Protein 5ZHC (pdb70)

Solvent-accessible surface area: 10387 Å² total; per-residue (Å²): 101,78,1,90,47,0,41,65,23,3,48,110,0,0,16,9,0,2,0,0,46,20,1,20,110,73,75,3,52,4,63,86,0,30,90,28,0,55,131,79,66,25,244,22,48,81,60,75,1,93,58,23,0,127,93,0,60,82,67,32,0,2,56,18,67,110,74,110,84,148,77,148,58,74,106,8,16,68,9,23,114,31,0,119,45,0,9,82,61,0,63,64,22,0,65,58,0,16,174,38,4,93,102,72,0,64,46,1,52,126,9,6,55,120,0,0,12,6,0,0,0,0,48,21,1,18,120,79,69,5,52,8,46,95,0,17,110,25,0,53,160,54,63,21,163,25,47,67,60,84,1,79,74,37,1,102,109,0,58,89,57,34,0,3,57,18,65,111,76,112,80,148,79,148,60,69,99,7,8,72,8,22,115,31,0,119,44,0,8,70,51,0,70,132,20,0,99,106,2,14,83,74,13,89

Organism: Mycobacterium tuberculosis (strain ATCC 25618 / H37Rv) (NCBI:txid83332)

Sequence (204 aa):
AMDPEFMMREFQRAAVRLHILHHAADNEVHGAWLTQELSRHGYRVSPGTLYPTLHRLEADGLLVSEQRVVDGRARRVVYRATPAGRAALTEDRRALEELAREVLAMDPEFMREFQRAAVRLLHILHHAADNEVHGAWLTQELLSRHGYRVSPGTTLYPTLHRLEADGLLVSEQRVVDGRARRVYRATPAGRAALTEDRRALEELAREVL

Structure (mmCIF, N/CA/C/O backbone):
data_5ZHC
#
_entry.id   5ZHC
#
_cell.length_a   30.633
_cell.length_b   49.099
_cell.length_c   127.325
_cell.angle_alpha   90.00
_cell.angle_beta   90.00
_cell.angle_gamma   90.00
#
_symmetry.space_group_name_H-M   'P 21 21 21'
#
loop_
_entity.id
_entity.type
_entity.pdbx_description
1 polymer 'Transcriptional regulator'
2 non-polymer 'CHLORIDE ION'
3 non-polymer 'ACETATE ION'
4 water water
#
loop_
_atom_site.group_PDB
_atom_site.id
_atom_site.type_symbol
_atom_site.label_atom_id
_atom_site.label_alt_id
_atom_site.label_comp_id
_atom_site.label_asym_id
_atom_site.label_entity_id
_atom_site.label_seq_id
_atom_site.pdbx_PDB_ins_code
_atom_site.Cartn_x
_atom_site.Cartn_y
_atom_site.Cartn_z
_atom_site.occupancy
_atom_site.B_iso_or_equiv
_atom_site.auth_seq_id
_atom_site.auth_comp_id
_atom_site.auth_asym_id
_atom_site.auth_atom_id
_atom_site.pdbx_PDB_model_num
ATOM 1 N N . ALA A 1 1 ? -24.433 120.639 128.848 1.00 43.71 -5 ALA A N 1
ATOM 2 C CA . ALA A 1 1 ? -23.122 121.146 128.295 1.00 40.19 -5 ALA A CA 1
ATOM 3 C C . ALA A 1 1 ? -22.942 120.715 126.835 1.00 38.42 -5 ALA A C 1
ATOM 4 O O . ALA A 1 1 ? -23.114 119.546 126.520 1.00 37.93 -5 ALA A O 1
ATOM 6 N N . MET A 1 2 ? -22.607 121.653 125.947 1.00 36.63 -4 MET A N 1
ATOM 7 C CA . MET A 1 2 ? -22.377 121.289 124.552 1.00 35.82 -4 MET A CA 1
ATOM 8 C C . MET A 1 2 ? -21.145 120.368 124.352 1.00 34.47 -4 MET A C 1
ATOM 9 O O . MET A 1 2 ? -21.123 119.543 123.448 1.00 33.79 -4 MET A O 1
ATOM 14 N N . ASP A 1 3 ? -20.154 120.492 125.236 1.00 32.23 -3 ASP A N 1
ATOM 15 C CA . ASP A 1 3 ? -18.906 119.754 125.126 1.00 31.87 -3 ASP A CA 1
ATOM 16 C C . ASP A 1 3 ? -18.579 119.042 126.447 1.00 32.19 -3 ASP A C 1
ATOM 17 O O . ASP A 1 3 ? -17.702 119.513 127.200 1.00 31.92 -3 ASP A O 1
ATOM 22 N N . PRO A 1 4 ? -19.269 117.921 126.739 1.00 32.87 -2 PRO A N 1
ATOM 23 C CA . PRO A 1 4 ? -19.035 117.271 128.046 1.00 33.52 -2 PRO A CA 1
ATOM 24 C C . PRO A 1 4 ? -17.624 116.773 128.237 1.00 33.25 -2 PRO A C 1
ATOM 25 O O . PRO A 1 4 ? -17.140 116.776 129.353 1.00 33.75 -2 PRO A O 1
ATOM 29 N N . GLU A 1 5 ? -16.943 116.386 127.173 1.00 34.43 -1 GLU A N 1
ATOM 30 C CA . GLU A 1 5 ? -15.547 115.927 127.310 1.00 35.24 -1 GLU A CA 1
ATOM 31 C C . GLU A 1 5 ? -14.601 117.078 127.729 1.00 32.29 -1 GLU A C 1
ATOM 32 O O . GLU A 1 5 ? -13.739 116.889 128.593 1.00 31.23 -1 GLU A O 1
ATOM 38 N N . PHE A 1 6 ? -14.748 118.271 127.135 1.00 29.82 0 PHE A N 1
ATOM 39 C CA . PHE A 1 6 ? -13.979 119.415 127.590 1.00 28.19 0 PHE A CA 1
ATOM 40 C C . PHE A 1 6 ? -14.292 119.643 129.067 1.00 28.41 0 PHE A C 1
ATOM 41 O O . PHE A 1 6 ? -13.364 119.811 129.873 1.00 28.38 0 PHE A O 1
ATOM 49 N N . MET A 1 7 ? -15.584 119.649 129.430 1.00 29.16 1 MET A N 1
ATOM 50 C CA A MET A 1 7 ? -15.978 120.016 130.802 0.50 29.81 1 MET A CA 1
ATOM 51 C CA B MET A 1 7 ? -15.968 120.012 130.801 0.50 30.01 1 MET A CA 1
ATOM 52 C C . MET A 1 7 ? -15.422 119.011 131.809 1.00 30.44 1 MET A C 1
ATOM 53 O O . MET A 1 7 ? -14.959 119.393 132.880 1.00 30.88 1 MET A O 1
ATOM 62 N N . ARG A 1 8 ? -15.404 117.733 131.438 1.00 30.56 2 ARG A N 1
ATOM 63 C CA . ARG A 1 8 ? -14.835 116.725 132.321 1.00 32.05 2 ARG A CA 1
ATOM 64 C C . ARG A 1 8 ? -13.331 116.912 132.566 1.00 31.39 2 ARG A C 1
ATOM 65 O O . ARG A 1 8 ? -12.900 116.949 133.682 1.00 31.42 2 ARG A O 1
ATOM 68 N N . GLU A 1 9 ? -12.561 117.039 131.498 1.00 31.62 3 GLU A N 1
ATOM 69 C CA . GLU A 1 9 ? -11.117 117.244 131.596 1.00 32.13 3 GLU A CA 1
ATOM 70 C C . GLU A 1 9 ? -10.787 118.548 132.326 1.00 29.66 3 GLU A C 1
ATOM 71 O O . GLU A 1 9 ? -9.949 118.580 133.220 1.00 28.70 3 GLU A O 1
ATOM 77 N N . PHE A 1 10 ? -11.473 119.618 131.946 1.00 29.28 4 PHE A N 1
ATOM 78 C CA . PHE A 1 10 ? -11.204 120.957 132.492 1.00 28.53 4 PHE A CA 1
ATOM 79 C C . PHE A 1 10 ? -11.545 120.946 133.974 1.00 28.79 4 PHE A C 1
ATOM 80 O O . PHE A 1 10 ? -10.777 121.463 134.784 1.00 27.50 4 PHE A O 1
ATOM 88 N N . GLN A 1 11 ? -12.678 120.336 134.330 1.00 30.64 5 GLN A N 1
ATOM 89 C CA . GLN A 1 11 ? -13.068 120.296 135.749 1.00 31.59 5 GLN A CA 1
ATOM 90 C C . GLN A 1 11 ? -12.073 119.514 136.624 1.00 30.74 5 GLN A C 1
ATOM 91 O O . GLN A 1 11 ? -11.805 119.926 137.760 1.00 29.72 5 GLN A O 1
ATOM 95 N N . ARG A 1 12 ? -11.531 118.411 136.123 1.00 31.91 6 ARG A N 1
ATOM 96 C CA . ARG A 1 12 ? -10.508 117.677 136.882 1.00 33.84 6 ARG A CA 1
ATOM 97 C C . ARG A 1 12 ? -9.299 118.570 137.152 1.00 32.08 6 ARG A C 1
ATOM 98 O O . ARG A 1 12 ? -8.754 118.600 138.263 1.00 32.30 6 ARG A O 1
ATOM 103 N N . ALA A 1 13 ? -8.891 119.294 136.130 1.00 29.85 7 ALA A N 1
ATOM 104 C CA . ALA A 1 13 ? -7.774 120.205 136.271 1.00 28.94 7 ALA A CA 1
ATOM 105 C C . ALA A 1 13 ? -8.132 121.351 137.258 1.00 27.28 7 ALA A C 1
ATOM 106 O O . ALA A 1 13 ? -7.335 121.683 138.131 1.00 25.81 7 ALA A O 1
ATOM 108 N N . ALA A 1 14 ? -9.312 121.937 137.099 1.00 25.21 8 ALA A N 1
ATOM 109 C CA . ALA A 1 14 ? -9.740 123.017 137.961 1.00 25.47 8 ALA A CA 1
ATOM 110 C C . A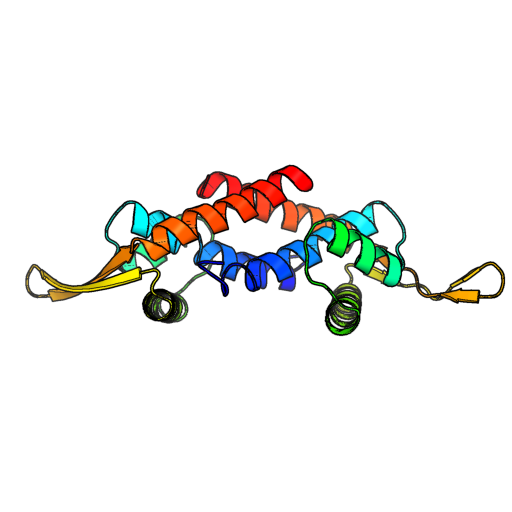LA A 1 14 ? -9.796 122.615 139.430 1.00 26.12 8 ALA A C 1
ATOM 111 O O . ALA A 1 14 ? -9.345 123.369 140.324 1.00 26.21 8 ALA A O 1
ATOM 113 N N . VAL A 1 15 ? -10.304 121.422 139.689 1.00 27.71 9 VAL A N 1
ATOM 114 C CA . VAL A 1 15 ? -10.423 120.940 141.053 1.00 27.58 9 VAL A CA 1
ATOM 115 C C . VAL A 1 15 ? -9.022 120.805 141.707 1.00 27.37 9 VAL A C 1
ATOM 116 O O . VAL A 1 15 ? -8.813 121.220 142.841 1.00 25.53 9 VAL A O 1
ATOM 120 N N . ARG A 1 16 ? -8.105 120.200 140.970 1.00 28.04 10 ARG A N 1
ATOM 121 C CA . ARG A 1 16 ? -6.740 120.058 141.407 1.00 29.23 10 ARG A CA 1
ATOM 122 C C . ARG A 1 16 ? -6.087 121.399 141.729 1.00 27.96 10 ARG A C 1
ATOM 123 O O . ARG A 1 16 ? -5.452 121.569 142.782 1.00 25.95 10 ARG A O 1
ATOM 131 N N . LEU A 1 17 ? -6.266 122.362 140.841 1.00 26.99 11 LEU A N 1
ATOM 132 C CA . LEU A 1 17 ? -5.815 123.732 141.078 1.00 27.32 11 LEU A CA 1
ATOM 133 C C . LEU A 1 17 ? -6.432 124.380 142.338 1.00 26.35 11 LEU A C 1
ATOM 134 O O . LEU A 1 17 ? -5.720 124.991 143.179 1.00 25.03 11 LEU A O 1
ATOM 139 N N . HIS A 1 18 ? -7.750 124.250 142.469 1.00 26.56 12 HIS A N 1
ATOM 140 C CA . HIS A 1 18 ? -8.439 124.741 143.669 1.00 26.59 12 HIS A CA 1
ATOM 141 C C . HIS A 1 18 ? -7.948 124.115 144.949 1.00 25.15 12 HIS A C 1
ATOM 142 O O . HIS A 1 18 ? -7.845 124.787 145.942 1.00 24.78 12 HIS A O 1
ATOM 149 N N . ILE A 1 19 ? -7.686 122.816 144.939 1.00 24.07 13 ILE A N 1
ATOM 150 C CA . 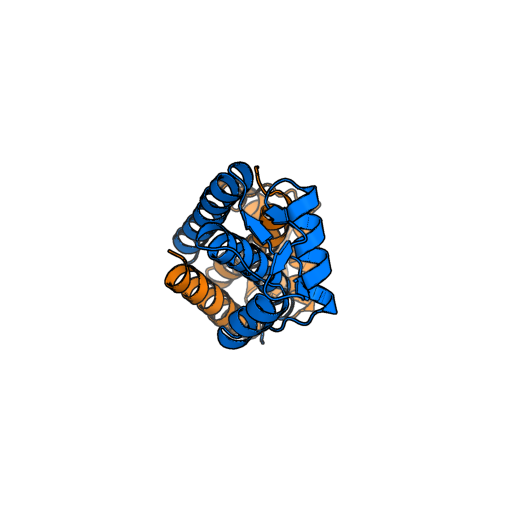ILE A 1 19 ? -7.187 122.156 146.104 1.00 24.14 13 ILE A CA 1
ATOM 151 C C . ILE A 1 19 ? -5.833 122.738 146.543 1.00 24.37 13 ILE A C 1
ATOM 152 O O . ILE A 1 19 ? -5.653 123.038 147.720 1.00 23.23 13 ILE A O 1
ATOM 157 N N . LEU A 1 20 ? -4.901 122.889 145.612 1.00 25.07 14 LEU A N 1
ATOM 158 C CA . LEU A 1 20 ? -3.596 123.486 145.936 1.00 26.84 14 LEU A CA 1
ATOM 159 C C . LEU A 1 20 ? -3.757 124.913 146.426 1.00 27.74 14 LEU A C 1
ATOM 160 O O . LEU A 1 20 ? -3.103 125.308 147.391 1.00 27.21 14 LEU A O 1
ATOM 165 N N . HIS A 1 21 ? -4.647 125.667 145.787 1.00 28.37 15 HIS A N 1
ATOM 166 C CA . HIS A 1 21 ? -4.911 127.068 146.156 1.00 31.85 15 HIS A CA 1
ATOM 167 C C . HIS A 1 21 ? -5.366 127.139 147.624 1.00 30.74 15 HIS A C 1
ATOM 168 O O . HIS A 1 21 ? -4.838 127.903 148.425 1.00 30.17 15 HIS A O 1
ATOM 175 N N . HIS A 1 22 ? -6.338 126.295 147.986 1.00 29.88 16 HIS A N 1
ATOM 176 C CA . HIS A 1 22 ? -6.829 126.247 149.369 1.00 30.13 16 HIS A CA 1
ATOM 177 C C . HIS A 1 22 ? -5.799 125.731 150.377 1.00 29.16 16 HIS A C 1
ATOM 178 O O . HIS A 1 22 ? -5.702 126.279 151.468 1.00 29.70 16 HIS A O 1
ATOM 185 N N . ALA A 1 23 ? -5.066 124.680 150.019 1.00 27.98 17 ALA A N 1
ATOM 186 C CA . ALA A 1 23 ? -4.066 124.107 150.885 1.00 28.07 17 ALA A CA 1
ATOM 187 C C . ALA A 1 23 ? -2.797 124.989 151.060 1.00 29.79 17 ALA A C 1
ATOM 188 O O . ALA A 1 23 ? -1.983 124.743 151.992 1.00 29.06 17 ALA A O 1
ATOM 190 N N . ALA A 1 24 ? -2.562 125.919 150.144 1.00 30.33 18 ALA A N 1
ATOM 191 C CA . ALA A 1 24 ? -1.472 126.839 150.300 1.00 34.25 18 ALA A CA 1
ATOM 192 C C . ALA A 1 24 ? -1.856 127.936 151.276 1.00 35.94 18 ALA A C 1
ATOM 193 O O . ALA A 1 24 ? -0.998 128.514 151.917 1.00 36.40 18 ALA A O 1
ATOM 195 N N . ASP A 1 25 ? -3.135 128.243 151.319 1.00 37.99 19 ASP A N 1
ATOM 196 C CA . ASP A 1 25 ? -3.646 129.361 152.082 1.00 42.15 19 ASP A CA 1
ATOM 197 C C . ASP A 1 25 ? -3.832 128.935 153.525 1.00 43.00 19 ASP A C 1
ATOM 198 O O . ASP A 1 25 ? -3.581 129.714 154.419 1.00 47.02 19 ASP A O 1
ATOM 203 N N . ASN A 1 26 ? -4.279 127.699 153.732 1.00 40.65 20 ASN A N 1
ATOM 204 C CA . ASN A 1 26 ? -4.503 127.180 155.047 1.00 40.97 20 ASN A CA 1
ATOM 205 C C . ASN A 1 26 ? -4.443 125.652 155.111 1.00 37.03 20 ASN A C 1
ATOM 206 O O . ASN A 1 26 ? -4.250 124.988 154.105 1.00 35.62 20 ASN A O 1
ATOM 211 N N . GLU A 1 27 ? -4.561 125.096 156.308 1.00 33.65 21 GLU A N 1
ATOM 212 C CA . GLU A 1 27 ? -4.750 123.646 156.470 1.00 31.84 21 GLU A CA 1
ATOM 213 C C . GLU A 1 27 ? -6.211 123.323 156.189 1.00 31.01 21 GLU A C 1
ATOM 214 O O . GLU A 1 27 ? -7.097 124.126 156.527 1.00 30.41 21 GLU A O 1
ATOM 220 N N . VAL A 1 28 ? -6.463 122.156 155.592 1.00 28.46 22 VAL A N 1
ATOM 221 C CA . VAL A 1 28 ? -7.814 121.779 155.188 1.00 27.56 22 VAL A CA 1
ATOM 222 C C . VAL A 1 28 ? -8.152 120.338 155.520 1.00 28.37 22 VAL A C 1
ATOM 223 O O . VAL A 1 28 ? -7.298 119.448 155.455 1.00 28.48 22 VAL A O 1
ATOM 227 N N . HIS A 1 29 ? -9.414 120.127 155.890 1.00 29.04 23 HIS A N 1
ATOM 228 C CA . HIS A 1 29 ? -9.986 118.782 156.001 1.00 29.92 23 HIS A CA 1
ATOM 229 C C . HIS A 1 29 ? -10.707 118.471 154.702 1.00 29.67 23 HIS A C 1
ATOM 230 O O . HIS A 1 29 ? -11.240 119.365 154.028 1.00 28.67 23 HIS A O 1
ATOM 237 N N . GLY A 1 30 ? -10.726 117.191 154.333 1.00 31.29 24 GLY A N 1
ATOM 238 C CA . GLY A 1 30 ? -11.419 116.763 153.127 1.00 31.70 24 GLY A CA 1
ATOM 239 C C . GLY A 1 30 ? -12.897 117.175 153.073 1.00 31.36 24 GLY A C 1
ATOM 240 O O . GLY A 1 30 ? -13.379 117.635 152.040 1.00 30.24 24 GLY A O 1
ATOM 241 N N . ALA A 1 31 ? -13.587 117.028 154.202 1.00 32.34 25 ALA A N 1
ATOM 242 C CA . ALA A 1 31 ? -14.999 117.394 154.306 1.00 34.19 25 ALA A CA 1
ATOM 243 C C . ALA A 1 31 ? -15.231 118.865 153.947 1.00 33.05 25 ALA A C 1
ATOM 244 O O . ALA A 1 31 ? -16.160 119.195 153.197 1.00 33.39 25 ALA A O 1
ATOM 246 N N . TRP A 1 32 ? -14.356 119.735 154.417 1.00 31.13 26 TRP A N 1
ATOM 247 C CA . TRP A 1 32 ? -14.464 121.136 154.051 1.00 31.33 26 TRP A CA 1
ATOM 248 C C . TRP A 1 32 ? -14.169 121.420 152.596 1.00 30.11 26 TRP A C 1
ATOM 249 O O . TRP A 1 32 ? -14.854 122.263 151.991 1.00 30.56 26 TRP A O 1
ATOM 260 N N . LEU A 1 33 ? -13.157 120.747 152.032 1.00 28.74 27 LEU A N 1
ATOM 261 C CA . LEU A 1 33 ? -12.858 120.888 150.602 1.00 28.47 27 LEU A CA 1
ATOM 262 C C . LEU A 1 33 ? -14.054 120.513 149.732 1.00 28.88 27 LEU A C 1
ATOM 263 O O . LEU A 1 33 ? -14.308 121.183 148.742 1.00 28.88 27 LEU A O 1
ATOM 268 N N . THR A 1 34 ? -14.736 119.416 150.093 1.00 29.39 28 THR A N 1
ATOM 269 C CA . THR A 1 34 ? -15.927 118.974 149.415 1.00 31.62 28 THR A CA 1
ATOM 270 C C . THR A 1 34 ? -16.994 120.090 149.363 1.00 32.32 28 THR A C 1
ATOM 271 O O . THR A 1 34 ? -17.559 120.361 148.283 1.00 32.18 28 THR A O 1
ATOM 275 N N . GLN A 1 35 ? -17.206 120.752 150.502 1.00 33.73 29 GLN A N 1
ATOM 276 C CA . GLN A 1 35 ? -18.142 121.859 150.604 1.00 37.11 29 GLN A CA 1
ATOM 277 C C . GLN A 1 35 ? -17.698 123.069 149.772 1.00 36.39 29 GLN A C 1
ATOM 278 O O . GLN A 1 35 ? -18.527 123.679 149.077 1.00 37.53 29 GLN A O 1
ATOM 284 N N . GLU A 1 36 ? -16.416 123.410 149.848 1.00 34.43 30 GLU A N 1
ATOM 285 C CA . GLU A 1 36 ? -15.900 124.595 149.184 1.00 35.61 30 GLU A CA 1
ATOM 286 C C . GLU A 1 36 ? -15.923 124.423 147.670 1.00 33.98 30 GLU A C 1
ATOM 287 O O . GLU A 1 36 ? -16.290 125.350 146.930 1.00 34.59 30 GLU A O 1
ATOM 293 N N . LEU A 1 37 ? -15.524 123.240 147.210 1.00 31.32 31 LEU A N 1
ATOM 294 C CA . LEU A 1 37 ? -15.537 122.945 145.776 1.00 31.56 31 LEU A CA 1
ATOM 295 C C . LEU A 1 37 ? -16.983 122.925 145.261 1.00 32.21 31 LEU A C 1
ATOM 296 O O . LEU A 1 37 ? -17.271 123.464 144.185 1.00 32.74 31 LEU A O 1
ATOM 301 N N . SER A 1 38 ? -17.858 122.308 146.029 1.00 33.22 32 SER A N 1
ATOM 302 C CA . SER A 1 38 ? -19.311 122.310 145.713 1.00 36.50 32 SER A CA 1
ATOM 303 C C . SER A 1 38 ? -19.905 123.703 145.613 1.00 39.33 32 SER A C 1
ATOM 304 O O . SER A 1 38 ? -20.655 123.952 144.670 1.00 41.34 32 SER A O 1
ATOM 307 N N . ARG A 1 39 ? -19.600 124.573 146.576 1.00 41.03 33 ARG A N 1
ATOM 308 C CA . ARG A 1 39 ? -20.005 125.984 146.515 1.00 45.97 33 ARG A CA 1
ATOM 309 C C . ARG A 1 39 ? -19.665 126.569 145.158 1.00 47.57 33 ARG A C 1
ATOM 310 O O . ARG A 1 39 ? -20.503 127.192 144.527 1.00 50.93 33 ARG A O 1
ATOM 316 N N . HIS A 1 40 ? -18.434 126.365 144.720 1.00 47.28 34 HIS A N 1
ATOM 317 C CA . HIS A 1 40 ? -17.960 126.915 143.446 1.00 49.51 34 HIS A CA 1
ATOM 318 C C . HIS A 1 40 ? -18.522 126.234 142.165 1.00 46.53 34 HIS A C 1
ATOM 319 O O . HIS A 1 40 ? -18.132 126.596 141.064 1.00 45.98 34 HIS A O 1
ATOM 326 N N . GLY A 1 41 ? -19.396 125.234 142.303 1.00 44.33 35 GLY A N 1
ATOM 327 C CA . GLY A 1 41 ? -20.024 124.588 141.163 1.00 44.01 35 GLY A CA 1
ATOM 328 C C . GLY A 1 41 ? -19.266 123.389 140.610 1.00 42.45 35 GLY A C 1
ATOM 329 O O . GLY A 1 41 ? -19.526 122.979 139.476 1.00 42.22 35 GLY A O 1
ATOM 330 N N . TYR A 1 42 ? -18.354 122.807 141.397 1.00 39.35 36 TYR A N 1
ATOM 331 C CA . TYR A 1 42 ? -17.660 121.585 140.984 1.00 39.73 36 TYR A CA 1
ATOM 332 C C . TYR A 1 42 ? -18.342 120.373 141.610 1.00 41.06 36 TYR A C 1
ATOM 333 O O . TYR A 1 42 ? -18.661 120.354 142.806 1.00 41.48 36 TYR A O 1
ATOM 342 N N . ARG A 1 43 ? -18.581 119.367 140.775 1.00 43.41 37 ARG A N 1
ATOM 343 C CA . ARG A 1 43 ? -19.273 118.183 141.205 1.00 46.42 37 ARG A CA 1
ATOM 344 C C . ARG A 1 43 ? -18.194 117.260 141.777 1.00 46.25 37 ARG A C 1
ATOM 345 O O . ARG A 1 43 ? -17.426 116.660 141.045 1.00 47.63 37 ARG A O 1
ATOM 353 N N . VAL A 1 44 ? -18.111 117.226 143.095 1.00 45.77 38 VAL A N 1
ATOM 354 C CA . VAL A 1 44 ? -17.105 116.450 143.804 1.00 48.76 38 VAL A CA 1
ATOM 355 C C . VAL A 1 44 ? -17.766 115.693 144.916 1.00 50.22 38 VAL A C 1
ATOM 356 O O . VAL A 1 44 ? -18.708 116.167 145.507 1.00 48.36 38 VAL A O 1
ATOM 360 N N . SER A 1 45 ? -17.274 114.493 145.128 1.00 45.61 39 SER A N 1
ATOM 361 C CA . SER A 1 45 ? -17.788 113.584 146.149 1.00 46.00 39 SER A CA 1
ATOM 362 C C . SER A 1 45 ? -16.551 113.065 146.885 1.00 45.46 39 SER A C 1
ATOM 363 O O . SER A 1 45 ? -15.436 113.164 146.346 1.00 42.72 39 SER A O 1
ATOM 366 N N . PRO A 1 46 ? -16.740 112.482 148.091 1.00 46.04 40 PRO A N 1
ATOM 367 C CA . PRO A 1 46 ? -15.615 111.813 148.755 1.00 44.17 40 PRO A CA 1
ATOM 368 C C . PRO A 1 46 ? -14.907 110.789 147.839 1.00 42.19 40 PRO A C 1
ATOM 369 O O . PRO A 1 46 ? -13.666 110.758 147.801 1.00 39.05 40 PRO A O 1
ATOM 373 N N . GLY A 1 47 ? -15.694 110.006 147.078 1.00 42.00 41 GLY A N 1
ATOM 374 C CA . GLY A 1 47 ? -15.169 109.039 146.098 1.00 40.55 41 GLY A CA 1
ATOM 375 C C . GLY A 1 47 ? -14.199 109.579 145.063 1.00 40.83 41 GLY A C 1
ATOM 376 O O . GLY A 1 47 ? -13.286 108.860 144.657 1.00 41.65 41 GLY A O 1
ATOM 377 N N . THR A 1 48 ? -14.387 110.829 144.618 1.00 40.05 42 THR A N 1
ATOM 378 C CA . THR A 1 48 ? -13.446 111.510 143.682 1.00 39.59 42 THR A CA 1
ATOM 379 C C . THR A 1 48 ? -12.374 112.327 144.393 1.00 37.43 42 THR A C 1
ATOM 380 O O . THR A 1 48 ? -11.221 112.388 143.947 1.00 37.45 42 THR A O 1
ATOM 384 N N . LEU A 1 49 ? -12.728 112.928 145.520 1.00 34.84 43 LEU A N 1
ATOM 385 C CA . LEU A 1 49 ? -11.816 113.852 146.176 1.00 34.06 43 LEU A CA 1
ATOM 386 C C . LEU A 1 49 ? -10.664 113.142 146.912 1.00 32.52 43 LEU A C 1
ATOM 387 O O . LEU A 1 49 ? -9.506 113.504 146.738 1.00 29.95 43 LEU A O 1
ATOM 392 N N . TYR A 1 50 ? -10.988 112.139 147.727 1.00 32.17 44 TYR A N 1
ATOM 393 C CA . TYR A 1 50 ? -9.955 111.487 148.530 1.00 32.95 44 TYR A CA 1
ATOM 394 C C . TYR A 1 50 ? -8.828 110.867 147.674 1.00 32.04 44 TYR A C 1
ATOM 395 O O . TYR A 1 50 ? -7.663 111.073 148.000 1.00 30.81 44 TYR A O 1
ATOM 404 N N . PRO A 1 51 ? -9.179 110.181 146.567 1.00 31.59 45 PRO A N 1
ATOM 405 C CA . PRO A 1 51 ? -8.098 109.689 145.683 1.00 31.48 45 PRO A CA 1
ATOM 406 C C . PRO A 1 51 ? -7.203 110.816 145.115 1.00 30.70 45 PRO A C 1
ATOM 407 O O . PRO A 1 51 ? -5.980 110.626 144.980 1.00 29.92 45 PRO A O 1
ATOM 411 N N . THR A 1 52 ? -7.786 111.973 144.796 1.00 29.70 46 THR A N 1
ATOM 412 C CA . THR A 1 52 ? -6.936 113.074 144.299 1.00 29.60 46 THR A CA 1
ATOM 413 C C . THR A 1 52 ? -6.053 113.670 145.400 1.00 27.96 46 THR A C 1
ATOM 414 O O . THR A 1 52 ? -4.852 113.969 145.139 1.00 26.61 46 THR A O 1
ATOM 418 N N . LEU A 1 53 ? -6.589 113.758 146.626 1.00 26.74 47 LEU A N 1
ATOM 419 C CA . LEU A 1 53 ? -5.766 114.159 147.761 1.00 26.13 47 LEU A CA 1
ATOM 420 C C . LEU A 1 53 ? -4.612 113.198 147.944 1.00 26.29 47 LEU A C 1
ATOM 421 O O . LEU A 1 53 ? -3.471 113.629 148.097 1.00 25.95 47 LEU A O 1
ATOM 426 N N . HIS A 1 54 ? -4.902 111.916 147.898 1.00 26.64 48 HIS A N 1
ATOM 427 C CA . HIS A 1 54 ? -3.856 110.895 148.084 1.00 27.56 48 HIS A CA 1
ATOM 428 C C . HIS A 1 54 ? -2.743 110.999 147.024 1.00 27.04 48 HIS A C 1
ATOM 429 O O . HIS A 1 54 ? -1.576 110.910 147.345 1.00 26.65 48 HIS A O 1
ATOM 436 N N . ARG A 1 55 ? -3.142 111.207 145.771 1.00 27.35 49 ARG A N 1
ATOM 437 C CA . ARG A 1 55 ? -2.220 111.339 144.658 1.00 28.11 49 ARG A CA 1
ATOM 438 C C . ARG A 1 55 ? -1.374 112.617 144.740 1.00 26.87 49 ARG A C 1
ATOM 439 O O . ARG A 1 55 ? -0.170 112.575 144.467 1.00 26.26 49 ARG A O 1
ATOM 447 N N . LEU A 1 56 ? -2.002 113.708 145.171 1.00 25.85 50 LEU A N 1
ATOM 448 C CA . LEU A 1 56 ? -1.301 114.954 145.420 1.00 25.64 50 LEU A CA 1
ATOM 449 C C . LEU A 1 56 ? -0.211 114.773 146.481 1.00 25.62 50 LEU A C 1
ATOM 450 O O . LEU A 1 56 ? 0.892 115.314 146.335 1.00 25.03 50 LEU A O 1
ATOM 455 N N . GLU A 1 57 ? -0.523 114.028 147.529 1.00 26.32 51 GLU A N 1
ATOM 456 C CA . GLU A 1 57 ? 0.485 113.758 148.566 1.00 27.63 51 GLU A CA 1
ATOM 457 C C . GLU A 1 57 ? 1.595 112.844 148.047 1.00 27.52 51 GLU A C 1
ATOM 458 O O . GLU A 1 57 ? 2.765 113.113 148.296 1.00 28.19 51 GLU A O 1
ATOM 464 N N . ALA A 1 58 ? 1.235 111.809 147.308 1.00 27.44 52 ALA A N 1
ATOM 465 C CA . ALA A 1 58 ? 2.200 110.915 146.648 1.00 28.52 52 ALA A CA 1
ATOM 466 C C . ALA A 1 58 ? 3.131 111.658 145.705 1.00 28.96 52 ALA A C 1
ATOM 467 O O . ALA A 1 58 ? 4.317 111.322 145.608 1.00 29.22 52 ALA A O 1
ATOM 469 N N . ASP A 1 59 ? 2.604 112.694 145.040 1.00 28.54 53 ASP A N 1
ATOM 470 C CA . ASP A 1 59 ? 3.384 113.559 144.178 1.00 28.82 53 ASP A CA 1
ATOM 471 C C . ASP A 1 59 ? 4.257 114.548 144.962 1.00 28.43 53 ASP A C 1
ATOM 472 O O . ASP A 1 59 ? 5.020 115.298 144.364 1.00 29.07 53 ASP A O 1
ATOM 477 N N . GLY A 1 60 ? 4.108 114.620 146.272 1.00 27.63 54 GLY A N 1
ATOM 478 C CA . GLY A 1 60 ? 4.914 115.518 147.098 1.00 27.77 54 GLY A CA 1
ATOM 479 C C . GLY A 1 60 ? 4.403 116.950 147.147 1.00 26.88 54 GLY A C 1
ATOM 480 O O . GLY A 1 60 ? 5.091 117.842 147.632 1.00 27.38 54 GLY A O 1
ATOM 481 N N . LEU A 1 61 ? 3.169 117.153 146.699 1.00 26.29 55 LEU A N 1
ATOM 482 C CA . LEU A 1 61 ? 2.583 118.493 146.560 1.00 25.07 55 LEU A CA 1
ATOM 483 C C . LEU A 1 61 ? 1.740 118.871 147.779 1.00 24.73 55 LEU A C 1
ATOM 484 O O . LEU A 1 61 ? 1.589 120.053 148.110 1.00 23.70 55 LEU A O 1
ATOM 489 N N . LEU A 1 62 ? 1.193 117.866 148.435 1.00 24.87 56 LEU A N 1
ATOM 490 C CA . LEU A 1 62 ? 0.562 118.012 149.739 1.00 25.77 56 LEU A CA 1
ATOM 491 C C . LEU A 1 62 ? 1.283 117.136 150.746 1.00 26.72 56 LEU A C 1
ATOM 492 O O . LEU A 1 62 ? 1.900 116.155 150.377 1.00 26.20 56 LEU A O 1
ATOM 497 N N . VAL A 1 63 ? 1.150 117.497 152.013 1.00 33.09 57 VAL A N 1
ATOM 498 C CA . VAL A 1 63 ? 1.467 116.618 153.130 1.00 33.89 57 VAL A CA 1
ATOM 499 C C . VAL A 1 63 ? 0.246 116.601 154.051 1.00 33.21 57 VAL A C 1
ATOM 500 O O . VAL A 1 63 ? -0.445 117.640 154.255 1.00 33.06 57 VAL A O 1
ATOM 504 N N . SER A 1 64 ? -0.042 115.431 154.593 1.00 33.75 58 SER A N 1
ATOM 505 C CA . SER A 1 64 ? -1.118 115.280 155.542 1.00 33.90 58 SER A CA 1
ATOM 506 C C . SER A 1 64 ? -0.568 114.841 156.890 1.00 36.04 58 SER A C 1
ATOM 507 O O . SER A 1 64 ? 0.464 114.191 157.004 1.00 36.38 58 SER A O 1
ATOM 510 N N . GLU A 1 65 ? -1.341 115.165 157.910 1.00 37.41 59 GLU A N 1
ATOM 511 C CA . GLU A 1 65 ? -0.995 114.872 159.276 1.00 40.89 59 GLU A CA 1
ATOM 512 C C . GLU A 1 65 ? -2.275 114.382 159.921 1.00 40.76 59 GLU A C 1
ATOM 513 O O . GLU A 1 65 ? -3.319 115.021 159.767 1.00 38.54 59 GLU A O 1
ATOM 519 N N . GLN A 1 66 ? -2.220 113.232 160.591 1.00 42.85 60 GLN A N 1
ATOM 520 C CA . GLN A 1 66 ? -3.298 112.849 161.494 1.00 44.88 60 GLN A CA 1
ATOM 521 C C . GLN A 1 66 ? -3.053 113.551 162.823 1.00 45.02 60 GLN A C 1
ATOM 522 O O . GLN A 1 66 ? -1.971 113.469 163.385 1.00 46.58 60 GLN A O 1
ATOM 528 N N . ARG A 1 67 ? -4.055 114.249 163.307 1.00 42.90 61 ARG A N 1
ATOM 529 C CA . ARG A 1 67 ? -3.898 115.168 164.429 1.00 43.21 61 ARG A CA 1
ATOM 530 C C . ARG A 1 67 ? -5.052 114.953 165.358 1.00 42.48 61 ARG A C 1
ATOM 531 O O . ARG A 1 67 ? -6.176 114.795 164.897 1.00 42.10 61 ARG A O 1
ATOM 539 N N . VAL A 1 68 ? -4.763 114.941 166.656 1.00 33.29 62 VAL A N 1
ATOM 540 C CA . VAL A 1 68 ? -5.768 114.808 167.679 1.00 32.69 62 VAL A CA 1
ATOM 541 C C . VAL A 1 68 ? -5.976 116.176 168.290 1.00 30.59 62 VAL A C 1
ATOM 542 O O . VAL A 1 68 ? -5.076 116.749 168.880 1.00 29.46 62 VAL A O 1
ATOM 546 N N . VAL A 1 69 ? -7.164 116.709 168.102 1.00 29.35 63 VAL A N 1
ATOM 547 C CA . VAL A 1 69 ? -7.543 118.026 168.563 1.00 29.43 63 VAL A CA 1
ATOM 548 C C . VAL A 1 69 ? -8.884 117.866 169.227 1.00 29.64 63 VAL A C 1
ATOM 549 O O . VAL A 1 69 ? -9.766 117.200 168.660 1.00 30.01 63 VAL A O 1
ATOM 553 N N . ASP A 1 70 ? -9.027 118.418 170.432 1.00 29.40 64 ASP A N 1
ATOM 554 C CA . ASP A 1 70 ? -10.268 118.342 171.177 1.00 30.87 64 ASP A CA 1
ATOM 555 C C . ASP A 1 70 ? -10.762 116.882 171.302 1.00 32.38 64 ASP A C 1
ATOM 556 O O . ASP A 1 70 ? -11.924 116.621 171.141 1.00 33.65 64 ASP A O 1
ATOM 561 N N . GLY A 1 71 ? -9.850 115.951 171.520 1.00 33.06 65 GLY A N 1
ATOM 562 C CA . GLY A 1 71 ? -10.172 114.534 171.675 1.00 36.22 65 GLY A CA 1
ATOM 563 C C . GLY A 1 71 ? -10.609 113.761 170.454 1.00 38.73 65 GLY A C 1
ATOM 564 O O . GLY A 1 71 ? -11.091 112.647 170.594 1.00 42.52 65 GLY A O 1
ATOM 565 N N . ARG A 1 72 ? -10.437 114.331 169.260 1.00 39.70 66 ARG A N 1
ATOM 566 C CA . ARG A 1 72 ? -10.885 113.728 168.006 1.00 41.79 66 ARG A CA 1
ATOM 567 C C . ARG A 1 72 ? -9.723 113.737 166.986 1.00 39.95 66 ARG A C 1
ATOM 568 O O . ARG A 1 72 ? -9.045 114.758 166.782 1.00 36.07 66 ARG A O 1
ATOM 576 N N . ALA A 1 73 ? -9.493 112.575 166.382 1.00 41.43 67 ALA A N 1
ATOM 577 C CA . ALA A 1 73 ? -8.408 112.373 165.425 1.00 40.98 67 ALA A CA 1
ATOM 578 C C . ALA A 1 73 ? -8.940 112.795 164.082 1.00 40.94 67 ALA A C 1
ATOM 579 O O . ALA A 1 73 ? -9.981 112.327 163.669 1.00 41.20 67 ALA A O 1
ATOM 581 N N . ARG A 1 74 ? -8.272 113.721 163.416 1.00 39.73 68 ARG A N 1
ATOM 582 C CA . ARG A 1 74 ? -8.623 113.997 162.018 1.00 41.38 68 ARG 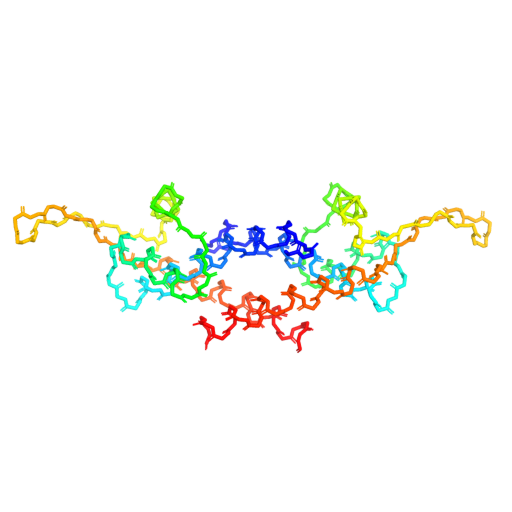A CA 1
ATOM 583 C C . ARG A 1 74 ? -7.389 114.135 161.189 1.00 38.97 68 ARG A C 1
ATOM 584 O O . ARG A 1 74 ? -6.313 114.354 161.721 1.00 38.21 68 ARG A O 1
ATOM 592 N N . ARG A 1 75 ? -7.557 113.984 159.879 1.00 39.38 69 ARG A N 1
ATOM 593 C CA . ARG A 1 75 ? -6.478 114.192 158.928 1.00 37.23 69 ARG A CA 1
ATOM 594 C C . ARG A 1 75 ? -6.623 115.576 158.304 1.00 33.94 69 ARG A C 1
ATOM 595 O O . ARG A 1 75 ? -7.686 115.928 157.816 1.00 34.57 69 ARG A O 1
ATOM 603 N N . VAL A 1 76 ? -5.542 116.347 158.365 1.00 31.72 70 VAL A N 1
ATOM 604 C CA A VAL A 1 76 ? -5.472 117.670 157.758 0.50 31.11 70 VAL A CA 1
ATOM 605 C CA B VAL A 1 76 ? -5.474 117.661 157.757 0.50 31.13 70 VAL A CA 1
ATOM 606 C C . VAL A 1 76 ? -4.414 117.657 156.648 1.00 30.33 70 VAL A C 1
ATOM 607 O O . VAL A 1 76 ? -3.394 116.960 156.766 1.00 30.58 70 VAL A O 1
ATOM 614 N N . TYR A 1 77 ? -4.655 118.441 155.601 1.00 29.24 71 TYR A N 1
ATOM 615 C CA . TYR A 1 77 ? -3.733 118.560 154.463 1.00 28.96 71 TYR A CA 1
ATOM 616 C C . TYR A 1 77 ? -3.222 119.966 154.358 1.00 28.76 71 TYR A C 1
ATOM 617 O O . TYR A 1 77 ? -3.971 120.921 154.645 1.00 27.87 71 TYR A O 1
ATOM 626 N N . ARG A 1 78 ? -1.972 120.104 153.935 1.00 28.79 72 ARG A N 1
ATOM 627 C CA . ARG A 1 78 ? -1.427 121.405 153.563 1.00 30.88 72 ARG A CA 1
ATOM 628 C C . ARG A 1 78 ? -0.450 121.273 152.420 1.00 30.50 72 ARG A C 1
ATOM 629 O O . ARG A 1 78 ? 0.061 120.176 152.152 1.00 29.08 72 ARG A O 1
ATOM 637 N N . ALA A 1 79 ? -0.220 122.376 151.719 1.00 30.61 73 ALA A N 1
ATOM 638 C CA . ALA A 1 79 ? 0.675 122.377 150.588 1.00 29.58 73 ALA A CA 1
ATOM 639 C C . ALA A 1 79 ? 2.101 122.326 151.117 1.00 28.95 73 ALA A C 1
ATOM 640 O O . ALA A 1 79 ? 2.407 122.886 152.156 1.00 28.37 73 ALA A O 1
ATOM 642 N N . THR A 1 80 ? 2.943 121.621 150.385 1.00 28.21 74 THR A N 1
ATOM 643 C CA . THR A 1 80 ? 4.362 121.620 150.641 1.00 27.99 74 THR A CA 1
ATOM 644 C C . THR A 1 80 ? 4.981 122.755 149.843 1.00 27.81 74 THR A C 1
ATOM 645 O O . THR A 1 80 ? 4.330 123.342 148.976 1.00 26.68 74 THR A O 1
ATOM 649 N N . PRO A 1 81 ? 6.270 123.043 150.087 1.00 28.63 75 PRO A N 1
ATOM 650 C CA . PRO A 1 81 ? 6.963 123.953 149.170 1.00 29.38 75 PRO A CA 1
ATOM 651 C C . PRO A 1 81 ? 6.878 123.520 147.676 1.00 28.15 75 PRO A C 1
ATOM 652 O O . PRO A 1 81 ? 6.658 124.366 146.806 1.00 28.90 75 PRO A O 1
ATOM 656 N N . ALA A 1 82 ? 6.978 122.220 147.375 1.00 27.18 76 ALA A N 1
ATOM 657 C CA . ALA A 1 82 ? 6.795 121.752 145.984 1.00 26.92 76 ALA A CA 1
ATOM 658 C C . ALA A 1 82 ? 5.364 122.068 145.481 1.00 25.07 76 ALA A C 1
ATOM 659 O O . ALA A 1 82 ? 5.167 122.416 144.327 1.00 24.99 76 ALA A O 1
ATOM 661 N N . GLY A 1 83 ? 4.379 121.909 146.346 1.00 24.58 77 GLY A N 1
ATOM 662 C CA . GLY A 1 83 ? 2.981 122.256 146.031 1.00 24.38 77 GLY A CA 1
ATOM 663 C C . GLY A 1 83 ? 2.758 123.742 145.729 1.00 25.03 77 GLY A C 1
ATOM 664 O O . GLY A 1 83 ? 1.988 124.103 144.829 1.00 23.84 77 GLY A O 1
ATOM 665 N N . ARG A 1 84 ? 3.428 124.610 146.486 1.00 26.18 78 ARG A N 1
ATOM 666 C CA . ARG A 1 84 ? 3.347 126.024 146.187 1.00 28.93 78 ARG A CA 1
ATOM 667 C C . ARG A 1 84 ? 3.950 126.326 144.833 1.00 27.82 78 ARG A C 1
ATOM 668 O O . ARG A 1 84 ? 3.362 127.050 144.046 1.00 27.26 78 ARG A O 1
ATOM 676 N N . ALA A 1 85 ? 5.101 125.732 144.535 1.00 27.45 79 ALA A N 1
ATOM 677 C CA . ALA A 1 85 ? 5.729 125.891 143.209 1.00 28.22 79 ALA A CA 1
ATOM 678 C C . ALA A 1 85 ? 4.794 125.343 142.096 1.00 27.06 79 ALA A C 1
ATOM 679 O O . ALA A 1 85 ? 4.628 125.976 141.067 1.00 27.32 79 ALA A O 1
ATOM 681 N N . ALA A 1 86 ? 4.176 124.185 142.332 1.00 26.17 80 ALA A N 1
ATOM 682 C CA . ALA A 1 86 ? 3.211 123.626 141.385 1.00 26.31 80 ALA A CA 1
ATOM 683 C C . ALA A 1 86 ? 2.007 124.545 141.134 1.00 25.45 80 ALA A C 1
ATOM 684 O O . ALA A 1 86 ? 1.535 124.680 140.007 1.00 25.58 80 ALA A O 1
ATOM 686 N N . LEU A 1 87 ? 1.497 125.111 142.219 1.00 25.08 81 LEU A N 1
ATOM 687 C CA . LEU A 1 87 ? 0.408 126.086 142.129 1.00 25.72 81 LEU A CA 1
ATOM 688 C C . LEU A 1 87 ? 0.779 127.235 141.181 1.00 26.24 81 LEU A C 1
ATOM 689 O O . LEU A 1 87 ? 0.012 127.603 140.299 1.00 25.14 81 LEU A O 1
ATOM 694 N N . THR A 1 88 ? 2.003 127.750 141.322 1.00 26.84 82 THR A N 1
ATOM 695 C CA . THR A 1 88 ? 2.486 128.809 140.419 1.00 27.97 82 THR A CA 1
ATOM 696 C C . THR A 1 88 ? 2.543 128.354 138.962 1.00 27.26 82 THR A C 1
ATOM 697 O O . THR A 1 88 ? 2.093 129.059 138.072 1.00 26.34 82 THR A O 1
ATOM 701 N N . GLU A 1 89 ? 3.045 127.144 138.721 1.00 27.36 83 GLU A N 1
ATOM 702 C CA . GLU A 1 89 ? 3.155 126.629 137.347 1.00 28.60 83 GLU A CA 1
ATOM 703 C C . GLU A 1 89 ? 1.763 126.365 136.741 1.00 27.36 83 GLU A C 1
ATOM 704 O O . GLU A 1 89 ? 1.512 126.649 135.563 1.00 26.75 83 GLU A O 1
ATOM 710 N N . ASP A 1 90 ? 0.868 125.809 137.564 1.00 26.18 84 ASP A N 1
ATOM 711 C CA . ASP A 1 90 ? -0.492 125.508 137.112 1.00 26.72 84 ASP A CA 1
ATOM 712 C C . ASP A 1 90 ? -1.225 126.819 136.759 1.00 26.25 84 ASP A C 1
ATOM 713 O O . ASP A 1 90 ? -1.906 126.900 135.747 1.00 24.99 84 ASP A O 1
ATOM 718 N N . ARG A 1 91 ? -1.091 127.825 137.619 1.00 28.96 85 ARG A N 1
ATOM 719 C CA . ARG A 1 91 ? -1.614 129.157 137.326 1.00 29.78 85 ARG A CA 1
ATOM 720 C C . ARG A 1 91 ? -1.053 129.755 136.035 1.00 28.25 85 ARG A C 1
ATOM 721 O O . ARG A 1 91 ? -1.780 130.388 135.281 1.00 26.87 85 ARG A O 1
ATOM 729 N N . ARG A 1 92 ? 0.246 129.584 135.821 1.00 28.44 86 ARG A N 1
ATOM 730 C CA . ARG A 1 92 ? 0.846 130.067 134.590 1.00 28.75 86 ARG A CA 1
ATOM 731 C C . ARG A 1 92 ? 0.242 129.439 133.340 1.00 26.77 86 ARG A C 1
ATOM 732 O O . ARG A 1 92 ? -0.015 130.114 132.332 1.00 25.69 86 ARG A O 1
ATOM 735 N N . ALA A 1 93 ? 0.011 128.135 133.411 1.00 25.94 87 ALA A N 1
ATOM 736 C CA . ALA A 1 93 ? -0.610 127.409 132.330 1.00 25.36 87 ALA A CA 1
ATOM 737 C C . ALA A 1 93 ? -2.019 127.977 132.065 1.00 23.96 87 ALA A C 1
ATOM 738 O O . ALA A 1 93 ? -2.416 128.199 130.897 1.00 22.79 87 ALA A O 1
ATOM 740 N N . LEU A 1 94 ? -2.759 128.228 133.136 1.00 23.77 88 LEU A N 1
ATOM 741 C CA . LEU A 1 94 ? -4.093 128.817 133.019 1.00 24.47 88 LEU A CA 1
ATOM 742 C C . LEU A 1 94 ? -4.030 130.205 132.351 1.00 24.72 88 LEU A C 1
ATOM 743 O O . LEU A 1 94 ? -4.775 130.489 131.396 1.00 25.81 88 LEU A O 1
ATOM 748 N N . GLU A 1 95 ? -3.129 131.042 132.836 1.00 26.34 89 GLU A N 1
ATOM 749 C CA . GLU A 1 95 ? -2.935 132.376 132.281 1.00 27.84 89 GLU A CA 1
ATOM 750 C C . GLU A 1 95 ? -2.661 132.309 130.779 1.00 26.87 89 GLU A C 1
ATOM 751 O O . GLU A 1 95 ? -3.252 133.062 130.006 1.00 26.29 89 GLU A O 1
ATOM 757 N N . GLU A 1 96 ? -1.782 131.398 130.374 1.00 26.54 90 GLU A N 1
ATOM 758 C CA . GLU A 1 96 ? -1.419 131.269 128.986 1.00 27.46 90 GLU A CA 1
ATOM 759 C C . GLU A 1 96 ? -2.637 130.906 128.102 1.00 25.55 90 GLU A C 1
ATOM 760 O O . GLU A 1 96 ? -2.825 131.489 127.007 1.00 24.25 90 GLU A O 1
ATOM 766 N N . LEU A 1 97 ? -3.439 129.951 128.552 1.00 23.71 91 LEU A N 1
ATOM 767 C CA . LEU A 1 97 ? -4.580 129.531 127.759 1.00 23.86 91 LEU A CA 1
ATOM 768 C C . LEU A 1 97 ? -5.573 130.669 127.629 1.00 23.77 91 LEU A C 1
ATOM 769 O O . LEU A 1 97 ? -6.078 130.910 126.543 1.00 23.61 91 LEU A O 1
ATOM 774 N N . ALA A 1 98 ? -5.830 131.355 128.730 1.00 23.92 92 ALA A N 1
ATOM 775 C CA . ALA A 1 98 ? -6.656 132.558 128.728 1.00 25.73 92 ALA A CA 1
ATOM 776 C C . ALA A 1 98 ? -6.174 133.583 127.689 1.00 26.09 92 ALA A C 1
ATOM 777 O O . ALA A 1 98 ? -6.994 134.042 126.894 1.00 27.40 92 ALA A O 1
ATOM 779 N N . ARG A 1 99 ? -4.869 133.861 127.632 1.00 26.43 93 ARG A N 1
ATOM 780 C CA . ARG A 1 99 ? -4.315 134.777 126.593 1.00 28.30 93 ARG A CA 1
ATOM 781 C C . ARG A 1 99 ? -4.514 134.332 125.183 1.00 28.09 93 ARG A C 1
ATOM 782 O O . ARG A 1 99 ? -4.794 135.144 124.328 1.00 28.26 93 ARG A O 1
ATOM 790 N N . GLU A 1 100 ? -4.378 133.032 124.965 1.00 27.57 94 GLU A N 1
ATOM 791 C CA . GLU A 1 100 ? -4.463 132.433 123.646 1.00 29.37 94 GLU A CA 1
ATOM 792 C C . GLU A 1 100 ? -5.862 132.452 123.045 1.00 30.17 94 GLU A C 1
ATOM 793 O O . GLU A 1 100 ? -6.034 132.818 121.887 1.00 31.00 94 GLU A O 1
ATOM 799 N N . VAL A 1 101 ? -6.866 132.061 123.832 1.00 30.41 95 VAL A N 1
ATOM 800 C CA . VAL A 1 101 ? -8.198 131.807 123.257 1.00 32.42 95 VAL A CA 1
ATOM 801 C C . VAL A 1 101 ? -9.280 132.840 123.628 1.00 33.66 95 VAL A C 1
ATOM 802 O O . VAL A 1 101 ? -10.377 132.778 123.067 1.00 35.32 95 VAL A O 1
ATOM 806 N N . LEU A 1 102 ? -8.978 133.786 124.523 1.00 33.77 96 LEU A N 1
ATOM 807 C CA . LEU A 1 102 ? -9.916 134.862 124.892 1.00 36.63 96 LEU A CA 1
ATOM 808 C C . LEU A 1 102 ? -9.392 136.196 124.364 1.00 39.10 96 LEU A C 1
ATOM 809 O O . LEU A 1 102 ? -10.030 137.211 124.369 1.00 40.88 96 LEU A O 1
ATOM 814 N N . ALA B 1 1 ? 8.008 119.609 135.072 1.00 49.61 -5 ALA B N 1
ATOM 815 C CA . ALA B 1 1 ? 6.710 120.087 135.658 1.00 46.10 -5 ALA B CA 1
ATOM 816 C C . ALA B 1 1 ? 6.555 119.611 137.099 1.00 44.73 -5 ALA B C 1
ATOM 817 O O . ALA B 1 1 ? 6.695 118.408 137.367 1.00 44.61 -5 ALA B O 1
ATOM 819 N N . MET B 1 2 ? 6.248 120.514 138.028 1.00 42.62 -4 MET B N 1
ATOM 820 C CA . MET B 1 2 ? 6.003 120.080 139.411 1.00 41.69 -4 MET B CA 1
ATOM 821 C C . MET B 1 2 ? 4.706 119.231 139.527 1.00 39.00 -4 MET B C 1
ATOM 822 O O . MET B 1 2 ? 4.628 118.324 140.372 1.00 38.59 -4 MET B O 1
ATOM 827 N N . ASP B 1 3 ? 3.729 119.471 138.652 1.00 35.83 -3 ASP B N 1
ATOM 828 C CA . ASP B 1 3 ? 2.437 118.813 138.713 1.00 35.53 -3 ASP B CA 1
ATOM 829 C C . ASP B 1 3 ? 2.045 118.222 137.344 1.00 34.97 -3 ASP B C 1
ATOM 830 O O . ASP B 1 3 ? 1.179 118.759 136.652 1.00 32.42 -3 ASP B O 1
ATOM 835 N N . PRO B 1 4 ? 2.684 117.095 136.959 1.00 36.78 -2 PRO B N 1
ATOM 836 C CA . PRO B 1 4 ? 2.392 116.532 135.634 1.00 36.80 -2 PRO B CA 1
ATOM 837 C C . PRO B 1 4 ? 0.958 116.096 135.459 1.00 36.13 -2 PRO B C 1
ATOM 838 O O . PRO B 1 4 ? 0.464 116.162 134.344 1.00 35.72 -2 PRO B O 1
ATOM 842 N N . GLU B 1 5 ? 0.277 115.668 136.517 1.00 35.98 -1 GLU B N 1
ATOM 843 C CA . GLU B 1 5 ? -1.133 115.290 136.365 1.00 36.67 -1 GLU B CA 1
ATOM 844 C C . GLU B 1 5 ? -2.028 116.496 136.000 1.00 32.96 -1 GLU B C 1
ATOM 845 O O . GLU B 1 5 ? -2.889 116.384 135.106 1.00 32.22 -1 GLU B O 1
ATOM 851 N N . PHE B 1 6 ? -1.832 117.637 136.682 1.00 30.51 0 PHE B N 1
ATOM 852 C CA . PHE B 1 6 ? -2.546 118.852 136.273 1.00 29.18 0 PHE B CA 1
ATOM 853 C C . PHE B 1 6 ? -2.234 119.138 134.798 1.00 27.82 0 PHE B C 1
ATOM 854 O O . PHE B 1 6 ? -3.142 119.388 134.017 1.00 27.47 0 PHE B O 1
ATOM 862 N N . MET B 1 7 ? -0.951 119.098 134.434 1.00 28.15 1 MET B N 1
ATOM 863 C CA . MET B 1 7 ? -0.528 119.512 133.082 1.00 28.79 1 MET B CA 1
ATOM 864 C C . MET B 1 7 ? -1.121 118.611 132.016 1.00 29.07 1 MET B C 1
ATOM 865 O O . MET B 1 7 ? -1.544 119.074 130.963 1.00 27.78 1 MET B O 1
ATOM 870 N N . ARG B 1 8 ? -1.214 117.317 132.306 1.00 30.49 2 ARG B N 1
ATOM 871 C CA . ARG B 1 8 ? -1.822 116.394 131.364 1.00 31.56 2 ARG B CA 1
ATOM 872 C C . ARG B 1 8 ? -3.302 116.653 131.144 1.00 30.01 2 ARG B C 1
ATOM 873 O O . ARG B 1 8 ? -3.743 116.757 129.996 1.00 29.14 2 ARG B O 1
ATOM 881 N N . GLU B 1 9 ? -4.071 116.761 132.220 1.00 28.23 3 GLU B N 1
ATOM 882 C CA . GLU B 1 9 ? -5.498 117.029 132.111 1.00 28.58 3 GLU B CA 1
ATOM 883 C C . GLU B 1 9 ? -5.751 118.394 131.454 1.00 26.80 3 GLU B C 1
ATOM 884 O O . GLU B 1 9 ? -6.600 118.538 130.574 1.00 26.61 3 GLU B O 1
ATOM 886 N N . PHE B 1 10 ? -5.007 119.394 131.893 1.00 25.63 4 PHE B N 1
ATOM 887 C CA . PHE B 1 10 ? -5.198 120.762 131.413 1.00 25.78 4 PHE B CA 1
ATOM 888 C C . PHE B 1 10 ? -4.850 120.832 129.939 1.00 26.41 4 PHE B C 1
ATOM 889 O O . PHE B 1 10 ? -5.564 121.436 129.160 1.00 26.33 4 PHE B O 1
ATOM 897 N N . GLN B 1 11 ? -3.759 120.195 129.546 1.00 28.64 5 GLN B N 1
ATOM 898 C CA . GLN B 1 11 ? -3.378 120.159 128.128 1.00 29.14 5 GLN B CA 1
ATOM 899 C C . GLN B 1 11 ? -4.437 119.501 127.220 1.00 28.85 5 GLN B C 1
ATOM 900 O O . GLN B 1 11 ? -4.665 119.977 126.113 1.00 28.79 5 GLN B O 1
ATOM 906 N N . ARG B 1 12 ? -5.071 118.422 127.661 1.00 29.06 6 ARG B N 1
ATOM 907 C CA . ARG B 1 12 ? -6.143 117.805 126.887 1.00 29.81 6 ARG B CA 1
ATOM 908 C C . ARG B 1 12 ? -7.271 118.800 126.663 1.00 27.70 6 ARG B C 1
ATOM 909 O O . ARG B 1 12 ? -7.808 118.931 125.553 1.00 26.52 6 ARG B O 1
ATOM 917 N N . ALA B 1 13 ? -7.626 119.511 127.722 1.00 26.53 7 ALA B N 1
ATOM 918 C CA . ALA B 1 13 ? -8.657 120.526 127.634 1.00 25.69 7 ALA B CA 1
ATOM 919 C C . ALA B 1 13 ? -8.202 121.669 126.706 1.00 24.37 7 ALA B C 1
ATOM 920 O O . ALA B 1 13 ? -8.951 122.112 125.838 1.00 23.79 7 ALA B O 1
ATOM 922 N N . ALA B 1 14 ? -6.980 122.146 126.899 1.00 23.59 8 ALA B N 1
ATOM 923 C CA . ALA B 1 14 ? -6.437 123.231 126.082 1.00 23.01 8 ALA B CA 1
ATOM 924 C C . ALA B 1 14 ? -6.425 122.904 124.590 1.00 22.87 8 ALA B C 1
ATOM 925 O O . ALA B 1 14 ? -6.807 123.722 123.762 1.00 22.36 8 ALA B O 1
ATOM 927 N N . VAL B 1 15 ? -6.031 121.681 124.262 1.00 23.58 9 VAL B N 1
ATOM 928 C CA . VAL B 1 15 ? -5.929 121.262 122.871 1.00 23.93 9 VAL B CA 1
ATOM 929 C C . VAL B 1 15 ? -7.321 121.293 122.209 1.00 24.14 9 VAL B C 1
ATOM 930 O O . VAL B 1 15 ? -7.489 121.824 121.093 1.00 23.34 9 VAL B O 1
ATOM 934 N N . ARG B 1 16 ? -8.288 120.707 122.906 1.00 24.45 10 ARG B N 1
ATOM 935 C CA . ARG B 1 16 ? -9.665 120.678 122.461 1.00 25.42 10 ARG B CA 1
ATOM 936 C C . ARG B 1 16 ? -10.197 122.077 122.212 1.00 24.55 10 ARG B C 1
ATOM 937 O O . ARG B 1 16 ? -10.781 122.347 121.152 1.00 24.25 10 ARG B O 1
ATOM 945 N N . LEU B 1 17 ? -9.957 122.961 123.161 1.00 24.30 11 LEU B N 1
ATOM 946 C CA A LEU B 1 17 ? -10.337 124.381 123.030 0.22 24.30 11 LEU B CA 1
ATOM 947 C CA B LEU B 1 17 ? -10.361 124.361 123.012 0.78 24.49 11 LEU B CA 1
ATOM 948 C C . LEU B 1 17 ? -9.655 125.072 121.847 1.00 24.07 11 LEU B C 1
ATOM 949 O O . LEU B 1 17 ? -10.312 125.819 121.071 1.00 23.54 11 LEU B O 1
ATOM 958 N N . HIS B 1 18 ? -8.347 124.858 121.693 1.00 23.01 12 HIS B N 1
ATOM 959 C CA . HIS B 1 18 ? -7.619 125.444 120.565 1.00 23.18 12 HIS B CA 1
ATOM 960 C C . HIS B 1 18 ? -8.128 124.976 119.216 1.00 21.81 12 HIS B C 1
ATOM 961 O O . HIS B 1 18 ? -8.192 125.744 118.295 1.00 21.03 12 HIS B O 1
ATOM 968 N N . ILE B 1 19 ? -8.459 123.684 119.125 1.00 21.84 13 ILE B N 1
ATOM 969 C CA . ILE B 1 19 ? -8.989 123.162 117.900 1.00 21.99 13 ILE B CA 1
ATOM 970 C C . ILE B 1 19 ? -10.301 123.874 117.514 1.00 22.17 13 ILE B C 1
ATOM 971 O O . ILE B 1 19 ? -10.438 124.332 116.369 1.00 22.15 13 ILE B O 1
ATOM 976 N N . LEU B 1 20 ? -11.224 123.981 118.452 1.00 22.16 14 LEU B N 1
ATOM 977 C CA . LEU B 1 20 ? -12.484 124.676 118.196 1.00 23.61 14 LEU B CA 1
ATOM 978 C C . LEU B 1 20 ? -12.264 126.132 117.836 1.00 23.97 14 LEU B C 1
ATOM 979 O O . LEU B 1 20 ? -12.881 126.635 116.887 1.00 23.88 14 LEU B O 1
ATOM 984 N N . HIS B 1 21 ? -11.345 126.777 118.550 1.00 24.34 15 HIS B N 1
ATOM 985 C CA . HIS B 1 21 ? -11.021 128.200 118.322 1.00 26.16 15 HIS B CA 1
ATOM 986 C C . HIS B 1 21 ? -10.571 128.419 116.873 1.00 26.35 15 HIS B C 1
ATOM 987 O O . HIS B 1 21 ? -11.087 129.286 116.151 1.00 26.48 15 HIS B O 1
ATOM 994 N N . HIS B 1 22 ? -9.650 127.575 116.427 1.00 26.40 16 HIS B N 1
ATOM 995 C CA . HIS B 1 22 ? -9.157 127.668 115.047 1.00 27.75 16 HIS B CA 1
ATOM 996 C C . HIS B 1 22 ? -10.174 127.282 113.978 1.00 27.45 16 HIS B C 1
ATOM 997 O O . HIS B 1 22 ? -10.276 127.934 112.914 1.00 27.73 16 HIS B O 1
ATOM 1004 N N . ALA B 1 23 ? -10.898 126.216 114.244 1.00 26.45 17 ALA B N 1
ATOM 1005 C CA . ALA B 1 23 ? -11.907 125.721 113.300 1.00 26.85 17 ALA B CA 1
ATOM 1006 C C . ALA B 1 23 ? -13.166 126.588 113.207 1.00 27.82 17 ALA B C 1
ATOM 1007 O O . ALA B 1 23 ? -13.955 126.435 112.253 1.00 27.20 17 ALA B O 1
ATOM 1009 N N . ALA B 1 24 ? -13.405 127.443 114.201 1.00 28.94 18 ALA B N 1
ATOM 1010 C CA . ALA B 1 24 ? -14.508 128.383 114.101 1.00 31.34 18 ALA B CA 1
ATOM 1011 C C . ALA B 1 24 ? -14.143 129.522 113.178 1.00 34.26 18 ALA B C 1
ATOM 1012 O O . ALA B 1 24 ? -15.005 130.131 112.575 1.00 35.60 18 ALA B O 1
ATOM 1014 N N . ASP B 1 25 ? -12.852 129.846 113.145 1.00 36.35 19 ASP B N 1
ATOM 1015 C CA . ASP B 1 25 ? -12.364 131.000 112.457 1.00 40.36 19 ASP B CA 1
ATOM 1016 C C . ASP B 1 25 ? -12.211 130.678 110.966 1.00 39.62 19 ASP B C 1
ATOM 1017 O O . ASP B 1 25 ? -12.565 131.479 110.119 1.00 41.95 19 ASP B O 1
ATOM 1022 N N . ASN B 1 26 ? -11.731 129.478 110.671 1.00 37.15 20 ASN B N 1
ATOM 1023 C CA . ASN B 1 26 ? -11.572 129.038 109.304 1.00 36.55 20 ASN B CA 1
ATOM 1024 C C . ASN B 1 26 ? -11.543 127.513 109.171 1.00 33.53 20 ASN B C 1
ATOM 1025 O O . ASN B 1 26 ? -11.656 126.807 110.171 1.00 33.21 20 ASN B O 1
ATOM 1030 N N . GLU B 1 27 ? -11.458 127.018 107.940 1.00 31.00 21 GLU B N 1
ATOM 1031 C CA . GLU B 1 27 ? -11.210 125.597 107.687 1.00 29.95 21 GLU B CA 1
ATOM 1032 C C . GLU B 1 27 ? -9.748 125.281 107.959 1.00 28.18 21 GLU B C 1
ATOM 1033 O O . GLU B 1 27 ? -8.897 126.097 107.672 1.00 27.50 21 GLU B O 1
ATOM 1039 N N . VAL B 1 28 ? -9.485 124.091 108.506 1.00 26.80 22 VAL B N 1
ATOM 1040 C CA . VAL B 1 28 ? -8.152 123.684 108.900 1.00 25.93 22 VAL B CA 1
ATOM 1041 C C . VAL B 1 28 ? -7.865 122.226 108.554 1.00 25.75 22 VAL B C 1
ATOM 1042 O O . VAL B 1 28 ? -8.753 121.366 108.640 1.00 24.71 22 VAL B O 1
ATOM 1046 N N . HIS B 1 29 ? -6.612 121.946 108.217 1.00 25.60 23 HIS B N 1
ATOM 1047 C CA . HIS B 1 29 ? -6.108 120.596 108.054 1.00 25.99 23 HIS B CA 1
ATOM 1048 C C . HIS B 1 29 ? -5.426 120.182 109.341 1.00 26.19 23 HIS B C 1
ATOM 1049 O O . HIS B 1 29 ? -4.853 121.010 110.030 1.00 24.86 23 HIS B O 1
ATOM 1056 N N . GLY B 1 30 ? -5.456 118.889 109.639 1.00 26.56 24 GLY B N 1
ATOM 1057 C CA . GLY B 1 30 ? -4.771 118.354 110.782 1.00 27.38 24 GLY B CA 1
ATOM 1058 C C . GLY B 1 30 ? -3.281 118.668 110.831 1.00 28.21 24 GLY B C 1
ATOM 1059 O O . GLY B 1 30 ? -2.777 119.039 111.898 1.00 28.84 24 GLY B O 1
ATOM 1060 N N . ALA B 1 31 ? -2.606 118.580 109.691 1.00 29.34 25 ALA B N 1
ATOM 1061 C CA . ALA B 1 31 ? -1.190 118.902 109.586 1.00 30.44 25 ALA B CA 1
ATOM 1062 C C . ALA B 1 31 ? -0.896 120.323 110.057 1.00 30.74 25 ALA B C 1
ATOM 1063 O O . ALA B 1 31 ? 0.041 120.577 110.872 1.00 32.39 25 ALA B O 1
ATOM 1065 N N . TRP B 1 32 ? -1.730 121.255 109.639 1.00 31.49 26 TRP B N 1
ATOM 1066 C CA . TRP B 1 32 ? -1.554 122.641 110.073 1.00 30.48 26 TRP B CA 1
ATOM 1067 C C . TRP B 1 32 ? -1.850 122.833 11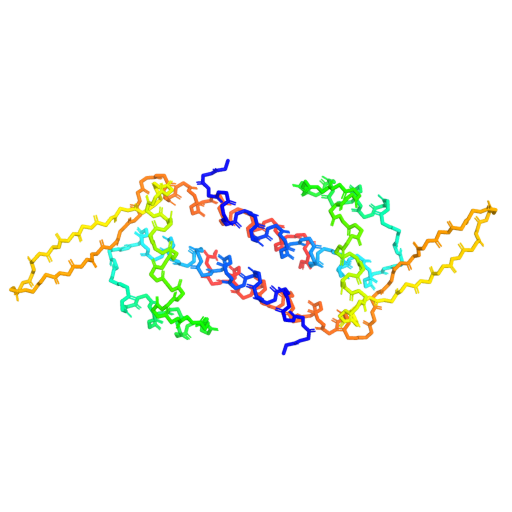1.548 1.00 29.06 26 TRP B C 1
ATOM 1068 O O . TRP B 1 32 ? -1.129 123.594 112.199 1.00 28.72 26 TRP B O 1
ATOM 1079 N N . LEU B 1 33 ? -2.903 122.163 112.069 1.00 28.38 27 LEU B N 1
ATOM 1080 C CA . LEU B 1 33 ? -3.208 122.236 113.491 1.00 28.32 27 LEU B CA 1
ATOM 1081 C C . LEU B 1 33 ? -2.061 121.765 114.353 1.00 28.17 27 LEU B C 1
ATOM 1082 O O . LEU B 1 33 ? -1.812 122.371 115.387 1.00 27.65 27 LEU B O 1
ATOM 1087 N N . THR B 1 34 ? -1.414 120.674 113.953 1.00 29.38 28 THR B N 1
ATOM 1088 C CA . THR B 1 34 ? -0.237 120.154 114.652 1.00 31.06 28 THR B CA 1
ATOM 1089 C C . THR B 1 34 ? 0.855 121.253 114.779 1.00 30.26 28 THR B C 1
ATOM 1090 O O . THR B 1 34 ? 1.428 121.468 115.866 1.00 29.77 28 THR B O 1
ATOM 1094 N N . GLN B 1 35 ? 1.105 121.961 113.682 1.00 30.77 29 GLN B N 1
ATOM 1095 C CA . GLN B 1 35 ? 2.089 123.047 113.670 1.00 31.85 29 GLN B CA 1
ATOM 1096 C C . GLN B 1 35 ? 1.642 124.251 114.530 1.00 30.19 29 GLN B C 1
ATOM 1097 O O . GLN B 1 35 ? 2.438 124.844 115.256 1.00 28.72 29 GLN B O 1
ATOM 1103 N N . GLU B 1 36 ? 0.369 124.600 114.457 1.00 28.73 30 GLU B N 1
ATOM 1104 C CA . GLU B 1 36 ? -0.159 125.761 115.158 1.00 29.22 30 GLU B CA 1
ATOM 1105 C C . GLU B 1 36 ? -0.212 125.510 116.656 1.00 28.27 30 GLU B C 1
ATOM 1106 O O . GLU B 1 36 ? 0.128 126.400 117.443 1.00 29.29 30 GLU B O 1
ATOM 1112 N N . LEU B 1 37 ? -0.614 124.312 117.053 1.00 26.70 31 LEU B N 1
ATOM 1113 C CA A LEU B 1 37 ? -0.597 123.921 118.461 0.50 27.07 31 LEU B CA 1
ATOM 1114 C CA B LEU B 1 37 ? -0.595 123.935 118.461 0.50 27.25 31 LEU B CA 1
ATOM 1115 C C . LEU B 1 37 ? 0.842 123.905 118.995 1.00 27.29 31 LEU B C 1
ATOM 1116 O O . LEU B 1 37 ? 1.097 124.376 120.112 1.00 26.92 31 LEU B O 1
ATOM 1125 N N . SER B 1 38 ? 1.742 123.348 118.203 1.00 27.52 32 SER B N 1
ATOM 1126 C CA . SER B 1 38 ? 3.182 123.357 118.541 1.00 29.52 32 SER B CA 1
ATOM 1127 C C . SER B 1 38 ? 3.747 124.762 118.721 1.00 31.16 32 SER B C 1
ATOM 1128 O O . SER B 1 38 ? 4.492 124.986 119.667 1.00 32.25 32 SER B O 1
ATOM 1131 N N . ARG B 1 39 ? 3.430 125.680 117.810 1.00 40.66 33 ARG B N 1
ATOM 1132 C CA . ARG B 1 39 ? 3.809 127.098 117.936 1.00 44.64 33 ARG B CA 1
ATOM 1133 C C . ARG B 1 39 ? 3.425 127.600 119.320 1.00 43.69 33 ARG B C 1
ATOM 1134 O O . ARG B 1 39 ? 4.244 128.210 119.990 1.00 45.17 33 ARG B O 1
ATOM 1142 N N . HIS B 1 40 ? 2.190 127.334 119.744 1.00 42.00 34 HIS B N 1
ATOM 1143 C CA . HIS B 1 40 ? 1.702 127.775 121.049 1.00 42.70 34 HIS B CA 1
ATOM 1144 C C . HIS B 1 40 ? 2.288 127.035 122.291 1.00 41.62 34 HIS B C 1
ATOM 1145 O O . HIS B 1 40 ? 1.893 127.320 123.419 1.00 41.90 34 HIS B O 1
ATOM 1152 N N . GLY B 1 41 ? 3.181 126.081 122.095 1.00 40.37 35 GLY B N 1
ATOM 1153 C CA . GLY B 1 41 ? 3.815 125.361 123.197 1.00 39.57 35 GLY B CA 1
ATOM 1154 C C . GLY B 1 41 ? 3.096 124.098 123.651 1.00 37.11 35 GLY B C 1
ATOM 1155 O O . GLY B 1 41 ? 3.360 123.622 124.747 1.00 37.67 35 GLY B O 1
ATOM 1156 N N . TYR B 1 42 ? 2.195 123.551 122.838 1.00 34.40 36 TYR B N 1
ATOM 1157 C CA . TYR B 1 42 ? 1.544 122.276 123.155 1.00 34.02 36 TYR B CA 1
ATOM 1158 C C . TYR B 1 42 ? 2.243 121.117 122.445 1.00 35.52 36 TYR B C 1
ATOM 1159 O O . TYR B 1 42 ? 2.526 121.184 121.270 1.00 34.88 36 TYR B O 1
ATOM 1168 N N . ARG B 1 43 ? 2.548 120.072 123.197 1.00 37.65 37 ARG B N 1
ATOM 1169 C CA . ARG B 1 43 ? 3.288 118.942 122.672 1.00 40.52 37 ARG B CA 1
ATOM 1170 C C . ARG B 1 43 ? 2.241 118.001 122.122 1.00 41.33 37 ARG B C 1
ATOM 1171 O O . ARG B 1 43 ? 1.544 117.343 122.855 1.00 41.94 37 ARG B O 1
ATOM 1176 N N . VAL B 1 44 ? 2.102 118.005 120.803 1.00 42.15 38 VAL B N 1
ATOM 1177 C CA . VAL B 1 44 ? 1.129 117.156 120.093 1.00 41.20 38 VAL B CA 1
ATOM 1178 C C . VAL B 1 44 ? 1.804 116.541 118.898 1.00 41.80 38 VAL B C 1
ATOM 1179 O O . VAL B 1 44 ? 2.760 117.109 118.378 1.00 43.98 38 VAL B O 1
ATOM 1183 N N . SER B 1 45 ? 1.314 115.398 118.455 1.00 41.11 39 SER B N 1
ATOM 1184 C CA . SER B 1 45 ? 1.798 114.735 117.253 1.00 42.17 39 SER B CA 1
ATOM 1185 C C . SER B 1 45 ? 0.584 114.383 116.416 1.00 40.89 39 SER B C 1
ATOM 1186 O O . SER B 1 45 ? -0.521 114.344 116.972 1.00 40.53 39 SER B O 1
ATOM 1189 N N . PRO B 1 46 ? 0.774 114.106 115.109 1.00 41.29 40 PRO B N 1
ATOM 1190 C CA . PRO B 1 46 ? -0.365 113.603 114.314 1.00 40.31 40 PRO B CA 1
ATOM 1191 C C . PRO B 1 46 ? -1.042 112.379 114.973 1.00 38.76 40 PRO B C 1
ATOM 1192 O O . PRO B 1 46 ? -2.275 112.321 115.013 1.00 37.15 40 PRO B O 1
ATOM 1196 N N . GLY B 1 47 ? -0.252 111.454 115.521 1.00 38.96 41 GLY B N 1
ATOM 1197 C CA . GLY B 1 47 ? -0.783 110.285 116.249 1.00 39.88 41 GLY B CA 1
ATOM 1198 C C . GLY B 1 47 ? -1.758 110.561 117.386 1.00 38.47 41 GLY B C 1
ATOM 1199 O O . GLY B 1 47 ? -2.656 109.768 117.610 1.00 38.97 41 GLY B O 1
ATOM 1200 N N . THR B 1 48 ? -1.575 111.674 118.112 1.00 38.58 42 THR B N 1
ATOM 1201 C CA A THR B 1 48 ? -2.497 112.111 119.192 0.50 37.84 42 THR B CA 1
ATOM 1202 C CA B THR B 1 48 ? -2.517 112.067 119.182 0.50 37.87 42 THR B CA 1
ATOM 1203 C C . THR B 1 48 ? -3.583 113.071 118.695 1.00 36.34 42 THR B C 1
ATOM 1204 O O . THR B 1 48 ? -4.715 113.055 119.159 1.00 37.05 42 THR B O 1
ATOM 1211 N N . LEU B 1 49 ? -3.243 113.903 117.729 1.00 35.26 43 LEU B N 1
ATOM 1212 C CA . LEU B 1 49 ? -4.148 114.949 117.290 1.00 34.96 43 LEU B CA 1
ATOM 1213 C C . LEU B 1 49 ? -5.281 114.426 116.400 1.00 33.44 43 LEU B C 1
ATOM 1214 O O . LEU B 1 49 ? -6.431 114.789 116.588 1.00 31.68 43 LEU B O 1
ATOM 1219 N N . TYR B 1 50 ? -4.965 113.581 115.427 1.00 33.01 44 TYR B N 1
ATOM 1220 C CA . TYR B 1 50 ? -5.993 113.088 114.499 1.00 33.19 44 TYR B CA 1
ATOM 1221 C C . TYR B 1 50 ? -7.129 112.346 115.229 1.00 31.25 44 TYR B C 1
ATOM 1222 O O . TYR B 1 50 ? -8.300 112.599 114.941 1.00 30.58 44 TYR B O 1
ATOM 1231 N N . PRO B 1 51 ? -6.810 111.476 116.199 1.00 30.76 45 PRO B N 1
ATOM 1232 C CA . PRO B 1 51 ? -7.898 110.878 116.997 1.00 30.70 45 PRO B CA 1
ATOM 1233 C C . PRO B 1 51 ? -8.777 111.914 117.754 1.00 29.92 45 PRO B C 1
ATOM 1234 O O . PRO B 1 51 ? -9.984 111.719 117.878 1.00 29.90 45 PRO B O 1
ATOM 1238 N N . THR B 1 52 ? -8.193 112.995 118.242 1.00 28.97 46 THR B N 1
ATOM 1239 C CA . THR B 1 52 ? -9.009 114.066 118.880 1.00 29.18 46 THR B CA 1
ATOM 1240 C C . THR B 1 52 ? -9.909 114.785 117.867 1.00 28.77 46 THR B C 1
ATOM 1241 O O . THR B 1 52 ? -11.086 115.096 118.158 1.00 29.26 46 THR B O 1
ATOM 1245 N N . LEU B 1 53 ? -9.371 115.046 116.676 1.00 24.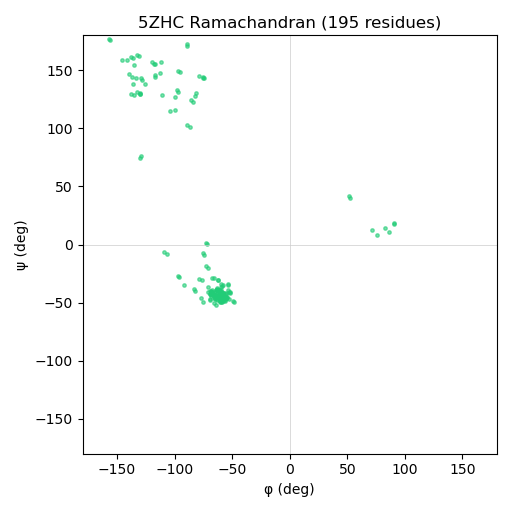24 47 LEU B N 1
ATOM 1246 C CA . LEU B 1 53 ? -10.192 115.570 115.591 1.00 23.89 47 LEU B CA 1
ATOM 1247 C C . LEU B 1 53 ? -11.362 114.659 115.287 1.00 23.59 47 LEU B C 1
ATOM 1248 O O . LEU B 1 53 ? -12.504 115.128 115.173 1.00 22.42 47 LEU B O 1
ATOM 1253 N N . HIS B 1 54 ? -11.089 113.369 115.177 1.00 24.55 48 HIS B N 1
ATOM 1254 C CA . HIS B 1 54 ? -12.154 11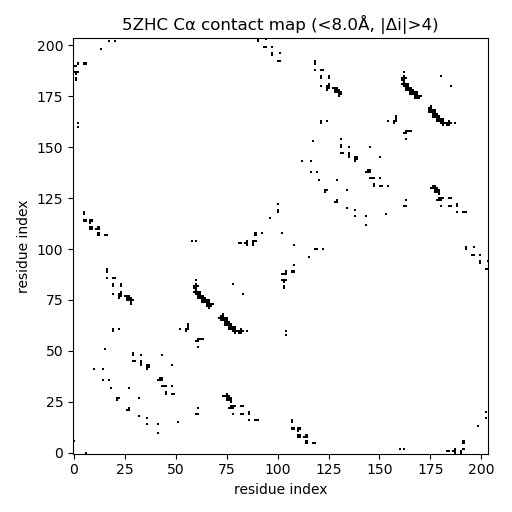2.433 114.828 1.00 25.29 48 HIS B CA 1
ATOM 1255 C C . HIS B 1 54 ? -13.246 112.374 115.925 1.00 25.76 48 HIS B C 1
ATOM 1256 O O . HIS B 1 54 ? -14.434 112.332 115.621 1.00 24.54 48 HIS B O 1
ATOM 1263 N N . ARG B 1 55 ? -12.821 112.416 117.185 1.00 26.58 49 ARG B N 1
ATOM 1264 C CA . ARG B 1 55 ? -13.708 112.455 118.319 1.00 28.35 49 ARG B CA 1
ATOM 1265 C C . ARG B 1 55 ? -14.551 113.750 118.372 1.00 26.31 49 ARG B C 1
ATOM 1266 O O . ARG B 1 55 ? -15.735 113.693 118.669 1.00 24.97 49 ARG B O 1
ATOM 1274 N N . LEU B 1 56 ? -13.939 114.878 118.072 1.00 24.71 50 LEU B N 1
ATOM 1275 C CA . LEU B 1 56 ? -14.656 116.144 117.977 1.00 24.29 50 LEU B CA 1
ATOM 1276 C C . LEU B 1 56 ? -15.757 116.103 116.900 1.00 23.71 50 LEU B C 1
ATOM 1277 O O . LEU B 1 56 ? -16.851 116.649 117.099 1.00 22.96 50 LEU B O 1
ATOM 1282 N N . GLU B 1 57 ? -15.465 115.452 115.781 1.00 23.57 51 GLU B N 1
ATOM 1283 C CA . GLU B 1 57 ? -16.504 115.276 114.746 1.00 24.04 51 GLU B CA 1
ATOM 1284 C C . GLU B 1 57 ? -17.613 114.338 115.220 1.00 24.28 51 GLU B C 1
ATOM 1285 O O . GLU B 1 57 ? -18.795 114.623 115.033 1.00 24.15 51 GLU B O 1
ATOM 1291 N N . ALA B 1 58 ? -17.235 113.227 115.846 1.00 25.20 52 ALA B N 1
ATOM 1292 C CA . ALA B 1 58 ? -18.197 112.271 116.445 1.00 26.11 52 ALA B CA 1
ATOM 1293 C C . ALA B 1 58 ? -19.070 112.935 117.517 1.00 27.18 52 ALA B C 1
ATOM 1294 O O . ALA B 1 58 ? -20.227 112.598 117.642 1.00 26.69 52 ALA B O 1
ATOM 1296 N N . ASP B 1 59 ? -18.500 113.894 118.251 1.00 27.60 53 ASP B N 1
ATOM 1297 C CA . ASP B 1 59 ? -19.240 114.693 119.226 1.00 28.74 53 ASP B CA 1
ATOM 1298 C C . ASP B 1 59 ? -20.153 115.750 118.562 1.00 27.21 53 ASP B C 1
ATOM 1299 O O . ASP B 1 59 ? -20.895 116.421 119.252 1.00 26.20 53 ASP B O 1
ATOM 1304 N N . GLY B 1 60 ? -20.045 115.942 117.254 1.00 25.45 54 GLY B N 1
ATOM 1305 C CA . GLY B 1 60 ? -20.897 116.876 116.543 1.00 24.62 54 GLY B CA 1
ATOM 1306 C C . GLY B 1 60 ? -20.394 118.307 116.541 1.00 23.57 54 GLY B C 1
ATOM 1307 O O . GLY B 1 60 ? -21.083 119.228 116.078 1.00 23.02 54 GLY B O 1
ATOM 1308 N N . LEU B 1 61 ? -19.158 118.497 116.987 1.00 22.78 55 LEU B N 1
ATOM 1309 C CA . LEU B 1 61 ? -18.603 119.830 117.223 1.00 22.32 55 LEU B CA 1
ATOM 1310 C C . LEU B 1 61 ? -17.764 120.312 116.026 1.00 21.39 55 LEU B C 1
ATOM 1311 O O . LEU B 1 61 ? -17.642 121.515 115.785 1.00 21.43 55 LEU B O 1
ATOM 1316 N N . LEU B 1 62 ? -17.210 119.376 115.293 1.00 20.96 56 LEU B N 1
ATOM 1317 C CA . LEU B 1 62 ? -16.603 119.633 113.978 1.00 21.09 56 LEU B CA 1
ATOM 1318 C C . LEU B 1 62 ? -17.327 118.858 112.906 1.00 21.59 56 LEU B C 1
ATOM 1319 O O . LEU B 1 62 ? -17.958 117.856 113.190 1.00 22.00 56 LEU B O 1
ATOM 1324 N N . VAL B 1 63 ? -17.246 119.358 111.684 1.00 22.79 57 VAL B N 1
ATOM 1325 C CA . VAL B 1 63 ? -17.602 118.608 110.485 1.00 24.01 57 VAL B CA 1
ATOM 1326 C C . VAL B 1 63 ? -16.391 118.662 109.548 1.00 24.95 57 VAL B C 1
ATOM 1327 O O . VAL B 1 63 ? -15.692 119.698 109.432 1.00 23.59 57 VAL B O 1
ATOM 1331 N N . SER B 1 64 ? -16.106 117.521 108.930 1.00 25.42 58 SER B N 1
ATOM 1332 C CA . SER B 1 64 ? -15.031 117.449 107.963 1.00 26.78 58 SER B CA 1
ATOM 1333 C C . SER B 1 64 ? -15.567 117.222 106.534 1.00 29.10 58 SER B C 1
ATOM 1334 O O . SER B 1 64 ? -16.649 116.708 106.341 1.00 27.71 58 SER B O 1
ATOM 1337 N N . GLU B 1 65 ? -14.752 117.614 105.577 1.00 32.04 59 GLU B N 1
ATOM 1338 C CA . GLU B 1 65 ? -15.051 117.443 104.178 1.00 34.58 59 GLU B CA 1
ATOM 1339 C C . GLU B 1 65 ? -13.778 116.933 103.534 1.00 34.24 59 GLU B C 1
ATOM 1340 O O . GLU B 1 65 ? -12.689 117.525 103.771 1.00 32.79 59 GLU B O 1
ATOM 1346 N N . GLN B 1 66 ? -13.868 115.833 102.783 1.00 35.70 60 GLN B N 1
ATOM 1347 C CA . GLN B 1 66 ? -12.773 115.407 101.943 1.00 37.25 60 GLN B CA 1
ATOM 1348 C C . GLN B 1 66 ? -12.823 116.204 100.655 1.00 36.46 60 GLN B C 1
ATOM 1349 O O . GLN B 1 66 ? -13.870 116.303 100.008 1.00 37.81 60 GLN B O 1
ATOM 1355 N N . ARG B 1 67 ? -11.688 116.768 100.275 1.00 34.37 61 ARG B N 1
ATOM 1356 C CA . ARG B 1 67 ? -11.589 117.500 99.031 1.00 33.77 61 ARG B CA 1
ATOM 1357 C C . ARG B 1 67 ? -10.410 117.000 98.249 1.00 31.69 61 ARG B C 1
ATOM 1358 O O . ARG B 1 67 ? -9.366 116.762 98.839 1.00 31.11 61 ARG B O 1
ATOM 1366 N N . VAL B 1 68 ? -10.557 116.937 96.933 1.00 30.36 62 VAL B N 1
ATOM 1367 C CA . VAL B 1 68 ? -9.391 116.774 96.043 1.00 29.68 62 VAL B CA 1
ATOM 1368 C C . VAL B 1 68 ? -9.039 118.152 95.494 1.00 28.35 62 VAL B C 1
ATOM 1369 O O . VAL B 1 68 ? -9.842 118.787 94.831 1.00 28.43 62 VAL B O 1
ATOM 1373 N N . VAL B 1 69 ? -7.861 118.625 95.853 1.00 27.91 63 VAL B N 1
ATOM 1374 C CA . VAL B 1 69 ? -7.373 119.934 95.470 1.00 27.20 63 VAL B CA 1
ATOM 1375 C C . VAL B 1 69 ? -5.986 119.707 94.921 1.00 27.63 63 VAL B C 1
ATOM 1376 O O . VAL B 1 69 ? -5.186 119.006 95.546 1.00 27.87 63 VAL B O 1
ATOM 1380 N N . ASP B 1 70 ? -5.723 120.250 93.732 1.00 27.50 64 ASP B N 1
ATOM 1381 C CA . ASP B 1 70 ? -4.415 120.138 93.107 1.00 28.63 64 ASP B CA 1
ATOM 1382 C C . ASP B 1 70 ? -3.932 118.675 93.047 1.00 29.85 64 ASP B C 1
ATOM 1383 O O . ASP B 1 70 ? -2.790 118.392 93.352 1.00 31.62 64 ASP B O 1
ATOM 1388 N N . GLY B 1 71 ? -4.832 117.754 92.719 1.00 30.15 65 GLY B N 1
ATOM 1389 C CA . GLY B 1 71 ? -4.462 116.338 92.585 1.00 32.97 65 GLY B CA 1
ATOM 1390 C C . GLY B 1 71 ? -4.246 115.552 93.858 1.00 35.37 65 GLY B C 1
ATOM 1391 O O . GLY B 1 71 ? -3.803 114.414 93.781 1.00 38.59 65 GLY B O 1
ATOM 1392 N N . ARG B 1 72 ? -4.561 116.123 95.021 1.00 35.77 66 ARG B N 1
ATOM 1393 C CA . ARG B 1 72 ? -4.306 115.492 96.326 1.00 38.55 66 ARG B CA 1
ATOM 1394 C C . ARG B 1 72 ? -5.581 115.537 97.189 1.00 36.12 66 ARG B C 1
ATOM 1395 O O . ARG B 1 72 ? -6.220 116.607 97.322 1.00 33.37 66 ARG B O 1
ATOM 1403 N N . ALA B 1 73 ? -5.958 114.385 97.744 1.00 35.61 67 ALA B N 1
ATOM 1404 C CA . ALA B 1 73 ? -7.159 114.273 98.582 1.00 34.96 67 ALA B CA 1
ATOM 1405 C C . ALA B 1 73 ? -6.775 114.689 99.976 1.00 33.57 67 ALA B C 1
ATOM 1406 O O . ALA B 1 73 ? -5.807 114.183 100.509 1.00 33.58 67 ALA B O 1
ATOM 1408 N N . ARG B 1 74 ? -7.445 115.678 100.533 1.00 33.55 68 ARG B N 1
ATOM 1409 C CA . ARG B 1 74 ? -7.193 116.040 101.926 1.00 33.58 68 ARG B CA 1
AT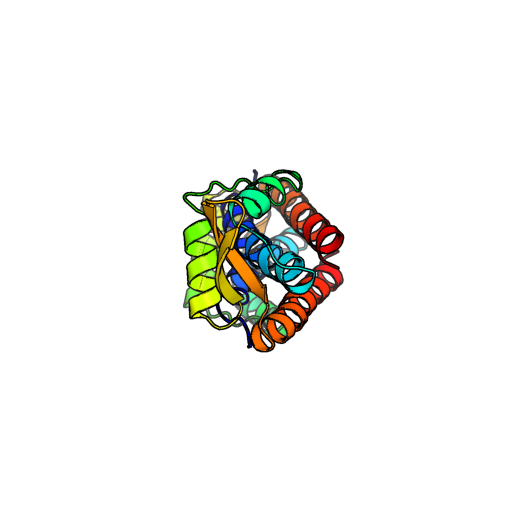OM 1410 C C . ARG B 1 74 ? -8.496 116.305 102.623 1.00 31.43 68 ARG B C 1
ATOM 1411 O O . ARG B 1 74 ? -9.561 116.472 101.993 1.00 32.57 68 ARG B O 1
ATOM 1419 N N . ARG B 1 75 ? -8.425 116.262 103.935 1.00 29.73 69 ARG B N 1
ATOM 1420 C CA . ARG B 1 75 ? -9.610 116.427 104.764 1.00 28.98 69 ARG B CA 1
ATOM 1421 C C . ARG B 1 75 ? -9.472 117.746 105.463 1.00 27.85 69 ARG B C 1
ATOM 1422 O O . ARG B 1 75 ? -8.430 117.998 106.074 1.00 27.06 69 ARG B O 1
ATOM 1430 N N . VAL B 1 76 ? -10.503 118.583 105.380 1.00 27.21 70 VAL B N 1
ATOM 1431 C CA . VAL B 1 76 ? -10.540 119.850 106.128 1.00 27.26 70 VAL B CA 1
ATOM 1432 C C . VAL B 1 76 ? -11.645 119.795 107.195 1.00 26.34 70 VAL B C 1
ATOM 1433 O O . VAL B 1 76 ? -12.687 119.176 106.964 1.00 26.07 70 VAL B O 1
ATOM 1437 N N . TYR B 1 77 ? -11.429 120.464 108.318 1.00 25.29 71 TYR B N 1
ATOM 1438 C CA . TYR B 1 77 ? -12.373 120.507 109.427 1.00 24.75 71 TYR B CA 1
ATOM 1439 C C . TYR B 1 77 ? -12.825 121.938 109.629 1.00 25.42 71 TYR B C 1
ATOM 1440 O O . TYR B 1 77 ? -12.031 122.895 109.481 1.00 25.33 71 TYR B O 1
ATOM 1449 N N . ARG B 1 78 ? -14.085 122.070 109.997 1.00 25.69 72 ARG B N 1
ATOM 1450 C CA . ARG B 1 78 ? -14.637 123.326 110.462 1.00 26.85 72 ARG B CA 1
ATOM 1451 C C . ARG B 1 78 ? -15.600 123.103 111.598 1.00 25.18 72 ARG B C 1
ATOM 1452 O O . ARG B 1 78 ? -16.097 122.015 111.778 1.00 24.41 72 ARG B O 1
ATOM 1460 N N . ALA B 1 79 ? -15.829 124.154 112.384 1.00 24.68 73 ALA B N 1
ATOM 1461 C CA . ALA B 1 79 ? -16.728 124.060 113.524 1.00 23.87 73 ALA B CA 1
ATOM 1462 C C . ALA B 1 79 ? -18.148 124.035 112.988 1.00 24.48 73 ALA B C 1
ATOM 1463 O O . ALA B 1 79 ? -18.448 124.678 112.002 1.00 24.47 73 ALA B O 1
ATOM 1465 N N . THR B 1 80 ? -18.997 123.255 113.646 1.00 24.21 74 THR B N 1
ATOM 1466 C CA . THR B 1 80 ? -20.405 123.243 113.343 1.00 25.73 74 THR B CA 1
ATOM 1467 C C . THR B 1 80 ? -21.068 124.308 114.214 1.00 26.01 74 THR B C 1
ATOM 1468 O O . THR B 1 80 ? -20.439 124.805 115.139 1.00 24.66 74 THR B O 1
ATOM 1472 N N . PRO B 1 81 ? -22.353 124.580 113.986 1.00 26.37 75 PRO B N 1
ATOM 1473 C CA . 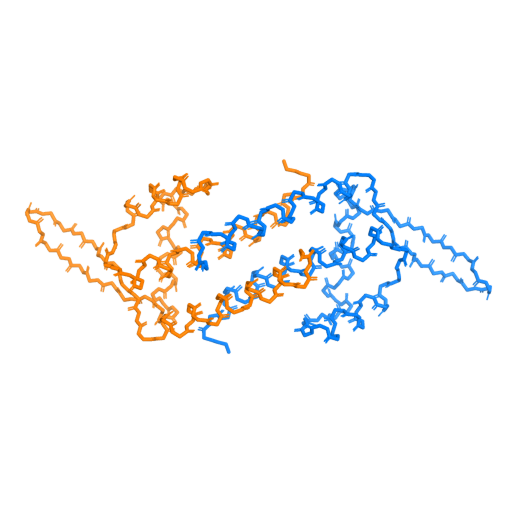PRO B 1 81 ? -23.096 125.387 114.968 1.00 26.78 75 PRO B CA 1
ATOM 1474 C C . PRO B 1 81 ? -22.988 124.857 116.420 1.00 25.26 75 PRO B C 1
ATOM 1475 O O . PRO B 1 81 ? -22.775 125.660 117.345 1.00 24.68 75 PRO B O 1
ATOM 1479 N N . ALA B 1 82 ? -23.050 123.537 116.630 1.00 24.80 76 ALA B N 1
ATOM 1480 C CA . ALA B 1 82 ? -22.869 122.974 117.994 1.00 24.36 76 ALA B CA 1
ATOM 1481 C C . ALA B 1 82 ? -21.455 123.286 118.525 1.00 23.69 76 ALA B C 1
ATOM 1482 O O . ALA B 1 82 ? -21.280 123.572 119.701 1.00 23.68 76 ALA B O 1
ATOM 1484 N N . GLY B 1 83 ? -20.459 123.206 117.651 1.00 23.41 77 GLY B N 1
ATOM 1485 C CA . GLY B 1 83 ? -19.081 123.540 118.008 1.00 23.90 77 GLY B CA 1
ATOM 1486 C C . GLY B 1 83 ? -18.870 125.000 118.386 1.00 24.55 77 GLY B C 1
ATOM 1487 O O . GLY B 1 83 ? -18.121 125.296 119.311 1.00 23.58 77 GLY B O 1
ATOM 1488 N N . ARG B 1 84 ? -19.524 125.902 117.680 1.00 26.01 78 ARG B N 1
ATOM 1489 C CA . ARG B 1 84 ? -19.456 127.313 118.058 1.00 28.26 78 ARG B CA 1
ATOM 1490 C C . ARG B 1 84 ? -20.098 127.526 119.403 1.00 26.83 78 ARG B C 1
ATOM 1491 O O . ARG B 1 84 ? -19.532 128.223 120.217 1.00 26.33 78 ARG B O 1
ATOM 1499 N N . ALA B 1 85 ? -21.242 126.897 119.662 1.00 25.84 79 ALA B N 1
ATOM 1500 C CA . ALA B 1 85 ? -21.879 126.986 121.000 1.00 25.92 79 ALA B CA 1
ATOM 1501 C C . ALA B 1 85 ? -20.950 126.410 122.077 1.00 24.83 79 ALA B C 1
ATOM 1502 O O . ALA B 1 85 ? -20.774 127.029 123.152 1.00 24.08 79 ALA B O 1
ATOM 1504 N N . ALA B 1 86 ? -20.333 125.254 121.788 1.00 24.27 80 ALA B N 1
ATOM 1505 C CA . ALA B 1 86 ? -19.378 124.642 122.719 1.00 23.84 80 ALA B CA 1
ATOM 1506 C C . ALA B 1 86 ? -18.191 125.563 123.010 1.00 23.81 80 ALA B C 1
ATOM 1507 O O . ALA B 1 86 ? -17.726 125.647 124.148 1.00 23.91 80 ALA B O 1
ATOM 1509 N N . LEU B 1 87 ? -17.668 126.184 121.961 1.00 23.96 81 LEU B N 1
ATOM 1510 C CA . LEU B 1 87 ? -16.562 127.115 122.082 1.00 24.38 81 LEU B CA 1
ATOM 1511 C C . LEU B 1 87 ? -16.918 128.214 123.061 1.00 24.92 81 LEU B C 1
ATOM 1512 O O . LEU B 1 87 ? -16.129 128.517 123.963 1.00 24.67 81 LEU B O 1
ATOM 1517 N N . THR B 1 88 ? -18.129 128.769 122.947 1.00 24.94 82 THR B N 1
ATOM 1518 C CA . THR B 1 88 ? -18.576 129.815 123.873 1.00 26.13 82 THR B CA 1
ATOM 1519 C C . THR B 1 88 ? -18.618 129.313 125.302 1.00 25.75 82 THR B C 1
ATOM 1520 O O . THR B 1 88 ? -18.082 129.990 126.181 1.00 26.57 82 THR B O 1
ATOM 1524 N N . GLU B 1 89 ? -19.163 128.114 125.519 1.00 25.42 83 GLU B N 1
ATOM 1525 C CA . GLU B 1 89 ? -19.288 127.565 126.871 1.00 27.16 83 GLU B CA 1
ATOM 1526 C C . GLU B 1 89 ? -17.919 127.233 127.459 1.00 26.42 83 GLU B C 1
ATOM 1527 O O . GLU B 1 89 ? -17.667 127.497 128.634 1.00 25.95 83 GLU B O 1
ATOM 1533 N N . ASP B 1 90 ? -17.056 126.643 126.632 1.00 25.93 84 ASP B N 1
ATOM 1534 C CA . ASP B 1 90 ? -15.712 126.228 127.074 1.00 25.80 84 ASP B CA 1
ATOM 1535 C C . ASP B 1 90 ? -14.904 127.456 127.451 1.00 25.74 84 ASP B C 1
ATOM 1536 O O . ASP B 1 90 ? -14.244 127.457 128.501 1.00 25.83 84 ASP B O 1
ATOM 1541 N N . ARG B 1 91 ? -14.944 128.492 126.596 1.00 25.25 85 ARG B N 1
ATOM 1542 C CA . ARG B 1 91 ? -14.311 129.743 126.910 1.00 26.26 85 ARG B CA 1
ATOM 1543 C C . ARG B 1 91 ? -14.856 130.376 128.180 1.00 26.82 85 ARG B C 1
ATOM 1544 O O . ARG B 1 91 ? -14.102 130.948 128.954 1.00 27.26 85 ARG B O 1
ATOM 1552 N N . ARG B 1 92 ? -16.156 130.321 128.382 1.00 27.00 86 ARG B N 1
ATOM 1553 C CA . ARG B 1 92 ? -16.757 130.877 129.588 1.00 28.91 86 ARG B CA 1
ATOM 1554 C C . ARG B 1 92 ? -16.237 130.207 130.837 1.00 29.59 86 ARG B C 1
ATOM 1555 O O . ARG B 1 92 ? -15.895 130.914 131.819 1.00 29.70 86 ARG B O 1
ATOM 1563 N N . ALA B 1 93 ? -16.149 128.878 130.801 1.00 28.25 87 ALA B N 1
ATOM 1564 C CA . ALA B 1 93 ? -15.631 128.128 131.902 1.00 29.28 87 ALA B CA 1
ATOM 1565 C C . ALA B 1 93 ? -14.167 128.551 132.182 1.00 28.80 87 ALA B C 1
ATOM 1566 O O . ALA B 1 93 ? -13.788 128.775 133.353 1.00 30.16 87 ALA B O 1
ATOM 1568 N N . LEU B 1 94 ? -13.380 128.681 131.122 1.00 27.37 88 LEU B N 1
ATOM 1569 C CA . LEU B 1 94 ? -11.976 129.128 131.257 1.00 27.55 88 LEU B CA 1
ATOM 1570 C C . LEU B 1 94 ? -11.900 130.525 131.890 1.00 29.24 88 LEU B C 1
ATOM 1571 O O . LEU B 1 94 ? -11.164 130.743 132.843 1.00 29.34 88 LEU B O 1
ATOM 1576 N N . GLU B 1 95 ? -12.685 131.446 131.365 1.00 31.92 89 GLU B N 1
ATOM 1577 C CA . GLU B 1 95 ? -12.707 132.829 131.842 1.00 35.54 89 GLU B CA 1
ATOM 1578 C C . GLU B 1 95 ? -13.060 132.856 133.312 1.00 37.67 89 GLU B C 1
ATOM 1579 O O . GLU B 1 95 ? -12.401 133.559 134.073 1.00 39.98 89 GLU B O 1
ATOM 1585 N N . GLU B 1 96 ? -14.033 132.071 133.732 1.00 38.15 90 GLU B N 1
ATOM 1586 C CA . GLU B 1 96 ? -14.427 132.033 135.128 1.00 41.14 90 GLU B CA 1
ATOM 1587 C C . GLU B 1 96 ? -13.322 131.552 136.029 1.00 39.81 90 GLU B C 1
ATOM 1588 O O . GLU B 1 96 ? -13.085 132.161 137.091 1.00 41.35 90 GLU B O 1
ATOM 1594 N N . LEU B 1 97 ? -12.636 130.474 135.650 1.00 35.95 91 LEU B N 1
ATOM 1595 C CA . LEU B 1 97 ? -11.573 129.945 136.499 1.00 35.90 91 LEU B CA 1
ATOM 1596 C C . LEU B 1 97 ? -10.450 130.982 136.607 1.00 35.26 91 LEU B C 1
ATOM 1597 O O . LEU B 1 97 ? -9.948 131.215 137.680 1.00 37.12 91 LEU B O 1
ATOM 1602 N N . ALA B 1 98 ? -10.087 131.580 135.481 1.00 34.69 92 ALA B N 1
ATOM 1603 C CA . ALA B 1 98 ? -9.072 132.628 135.424 1.00 36.24 92 ALA B CA 1
ATOM 1604 C C . ALA B 1 98 ? -9.447 133.777 136.368 1.00 40.53 92 ALA B C 1
ATOM 1605 O O . ALA B 1 98 ? -8.612 134.221 137.146 1.00 40.75 92 ALA B O 1
ATOM 1607 N N . ARG B 1 99 ? -10.705 134.229 136.337 1.00 42.37 93 ARG B N 1
ATOM 1608 C CA . ARG B 1 99 ? -11.196 135.312 137.227 1.00 47.04 93 ARG B CA 1
ATOM 1609 C C . ARG B 1 99 ? -11.116 134.958 138.683 1.00 50.59 93 ARG B C 1
ATOM 1610 O O . ARG B 1 99 ? -10.767 135.790 139.489 1.00 54.86 93 ARG B O 1
ATOM 1612 N N . GLU B 1 100 ? -11.424 133.713 139.003 1.00 52.66 94 GLU B N 1
ATOM 1613 C CA . GLU B 1 100 ? -11.471 133.187 140.364 1.00 56.66 94 GLU B CA 1
ATOM 1614 C C . GLU B 1 100 ? -10.101 133.079 141.008 1.00 58.53 94 GLU B C 1
ATOM 1615 O O . GLU B 1 100 ? -9.944 133.488 142.143 1.00 60.71 94 GLU B O 1
ATOM 1621 N N . VAL B 1 101 ? -9.116 132.515 140.303 1.00 56.41 95 VAL B N 1
ATOM 1622 C CA . VAL B 1 101 ? -7.837 132.171 140.952 1.00 60.33 95 VAL B CA 1
ATOM 1623 C C . VAL B 1 101 ? -6.635 133.077 140.602 1.00 59.21 95 VAL B C 1
ATOM 1624 O O . VAL B 1 101 ? -5.604 132.953 141.229 1.00 61.94 95 VAL B O 1
ATOM 1628 N N . LEU B 1 102 ? -6.791 133.983 139.636 1.00 57.81 96 LEU B N 1
ATOM 1629 C CA . LEU B 1 102 ? -5.747 134.942 139.255 1.00 59.89 96 LEU B CA 1
ATOM 1630 C C . LEU B 1 102 ? -6.137 136.359 139.665 1.00 63.48 96 LEU B C 1
ATOM 1631 O O . LEU B 1 102 ? -7.196 136.869 139.362 1.00 67.19 96 LEU B O 1
#

Nearest PDB structures (foldseek):
  5zhv-assembly1_B  TM=9.947E-01  e=5.986E-17  Mycobacterium tuberculosis H37Rv
  4ejo-assembly1_A-2  TM=8.833E-01  e=5.446E-06  Eggerthella lenta DSM 2243
  3elk-assembly1_B  TM=8.615E-01  e=5.104E-06  Thermoplasma acidophilum
  5h20-assembly1_A-2  TM=8.379E-01  e=1.350E-05  Bacteroides fragilis NCTC 9343
  5dym-assembly1_A-2  TM=9.256E-01  e=1.076E-04  Clostridioides difficile R20291

Radius of gyration: 19.64 Å; Cα contacts (8 Å, |Δi|>4): 280; chains: 2; bounding box: 30×26×79 Å

InterPro domains:
  IPR005149 Transcription regulator PadR, N-terminal [PF03551] (13-83)
  IPR036388 Winged helix-like DNA-binding domain superfamily [G3DSA:1.10.10.10] (1-101)
  IPR036390 Winged helix DNA-binding domain superfamily [SSF46785] (3-95)
  IPR052509 Metal-responsive DNA-binding regulator [PTHR33169] (6-96)

Secondary structure (DSSP, 8-state):
---HHHHHHHHHHHHHHHHHHHHHHS-B-HHHHHHHHHHTT----HHHHHHHHHHHHHTTSEEEEEEEETTEEEEEEEE-HHHHHHHHHHHHHHHHHHHHH-/---HHHHHHHHHHHHHHHHHHHHHHS-B-HHHHHHHHHHTT----HHHHHHHHHHHHHTTSEEEEEEEETTEEEEEEEE-HHHHHHHHHHHHHHHHHHHHH-

Foldseek 3Di:
DVCVPCVVVVLVLVLLLVVLVVQAVHKDAQVVSCVVCVVVPRDDDCVRRVVSQVVCVVVVQKDWDFDQDPNDTGIIIHGDPVNVVVSVVSVVVVVVVVVVPD/DVCVVCVVVVLVLVLLLVVLVVQAVHKDFQVVSCVVCVVVPRDDDSVRRVVSVVVCVVVVQKDWDWDQDPNDTGIIIHGDPVNVVVSVVSVVVVVVVVVVPD

B-factor: mean 34.38, std 8.92, range [20.86, 69.75]